Protein AF-A0A7S2PJH0-F1 (afdb_monomer_lite)

Foldseek 3Di:
DFDWDADDPVVVVVCCVVPVPDPGDTDRPVPPPPPPVPPPPDDDPDDAPPVFAFPDKDWAAAPQPDDPPNDRDDDARTWIWTQGQQRFIFIDRPVVGDDTLDPRHHLPPDPPWGFPDKEWDNDNVWTKIWTATFQQKIWIKTKDKDKDKDDPPPDDDDPDDDDDPDDDDDCPPDIDIDIHMDIGTDDMDGDDCVPQDPVNDHDGDPYDYDDDPDPDDDD

Radius of gyration: 26.26 Å; chains: 1; bounding box: 80×51×69 Å

Organism: NCBI:txid1333877

Sequence (219 aa):
SGERVELPSARRTRLEREQPLLGEVTVDARHSPLSSNTTKHFQHVRTLAEELRVRHHALMPLKRASPPSGQRTPGPGALLLCIDDASRLSVFDPEVGGAPLLGDFDLGHGAGRDVARLAVTASQDNHIFATADDQGVIRVHAIRVVMRWENRSSGDGAKNASASPTAKRGAAAARTSKLTVTANFTGAFALPESLAVASGELPRINSVLIVDRGEKTYF

Structure (mmCIF, N/CA/C/O backbone):
data_AF-A0A7S2PJH0-F1
#
_entry.id   AF-A0A7S2PJH0-F1
#
loop_
_atom_site.group_PDB
_atom_site.id
_atom_site.type_symbol
_atom_site.label_atom_id
_atom_site.label_alt_id
_atom_site.label_comp_id
_atom_site.label_asym_id
_atom_site.label_entity_id
_atom_site.label_seq_id
_atom_site.pdbx_PDB_ins_code
_atom_site.Cartn_x
_atom_site.Cartn_y
_atom_site.Cartn_z
_atom_site.occupancy
_atom_site.B_iso_or_equiv
_atom_site.auth_seq_id
_atom_site.auth_comp_id
_atom_site.auth_asym_id
_atom_site.auth_atom_id
_atom_site.pdbx_PDB_model_num
ATOM 1 N N . SER A 1 1 ? -26.642 35.397 -10.955 1.00 50.81 1 SER A N 1
ATOM 2 C CA . SER A 1 1 ? -27.701 34.383 -10.817 1.00 50.81 1 SER A CA 1
ATOM 3 C C . SER A 1 1 ? -27.410 33.254 -11.794 1.00 50.81 1 SER A C 1
ATOM 5 O O . SER A 1 1 ? -27.077 33.534 -12.941 1.00 50.81 1 SER A O 1
ATOM 7 N N . GLY A 1 2 ? -27.399 32.005 -11.325 1.00 59.47 2 GLY A N 1
ATOM 8 C CA . GLY A 1 2 ? -27.303 30.820 -12.183 1.00 59.47 2 GLY A CA 1
ATOM 9 C C . GLY A 1 2 ? -28.698 30.435 -12.671 1.00 59.47 2 GLY A C 1
ATOM 10 O O . GLY A 1 2 ? -29.638 30.434 -11.877 1.00 59.47 2 GLY A O 1
ATOM 11 N N . GLU A 1 3 ? -28.850 30.204 -13.971 1.00 70.81 3 GLU A N 1
ATOM 12 C CA . GLU A 1 3 ? -30.106 29.746 -14.567 1.00 70.81 3 GLU A CA 1
ATOM 13 C C . GLU A 1 3 ? -30.305 28.271 -14.205 1.00 70.81 3 GLU A C 1
ATOM 15 O O . GLU A 1 3 ? -29.379 27.467 -14.328 1.00 70.81 3 GLU A O 1
ATOM 20 N N . ARG A 1 4 ? -31.485 27.913 -13.695 1.00 64.44 4 ARG A N 1
ATOM 21 C CA . ARG A 1 4 ? -31.810 26.520 -13.378 1.00 64.44 4 ARG A CA 1
ATOM 22 C C . ARG A 1 4 ? -32.217 25.824 -14.668 1.00 64.44 4 ARG A C 1
ATOM 24 O O . ARG A 1 4 ? -33.166 26.254 -15.312 1.00 64.44 4 ARG A O 1
ATOM 31 N N . VAL A 1 5 ? -31.503 24.762 -15.030 1.00 74.19 5 VAL A N 1
ATOM 32 C CA . VAL A 1 5 ? -31.800 23.946 -16.211 1.00 74.19 5 VAL A CA 1
ATOM 33 C C . VAL A 1 5 ? -32.250 22.567 -15.747 1.00 74.19 5 VAL A C 1
ATOM 35 O O . VAL A 1 5 ? -31.705 21.997 -14.793 1.00 74.19 5 VAL A O 1
ATOM 38 N N . GLU A 1 6 ? -33.276 22.038 -16.406 1.00 72.75 6 GLU A N 1
ATOM 39 C CA . GLU A 1 6 ? -33.798 20.710 -16.113 1.00 72.75 6 GLU A CA 1
ATOM 40 C C . GLU A 1 6 ? -32.773 19.620 -16.456 1.00 72.75 6 GLU A C 1
ATOM 42 O O . GLU A 1 6 ? -32.064 19.676 -17.464 1.00 72.75 6 GLU A O 1
ATOM 47 N N . LEU A 1 7 ? -32.693 18.596 -15.606 1.00 69.69 7 LEU A N 1
ATOM 48 C CA . LEU A 1 7 ? -31.853 17.432 -15.867 1.00 69.69 7 LEU A CA 1
ATOM 49 C C . LEU A 1 7 ? -32.383 16.609 -17.052 1.00 69.69 7 LEU A C 1
ATOM 51 O O . LEU A 1 7 ? -33.596 16.442 -17.187 1.00 69.69 7 LEU A O 1
ATOM 55 N N . PRO A 1 8 ? -31.495 15.978 -17.848 1.00 76.12 8 PRO A N 1
ATOM 56 C CA . PRO A 1 8 ? -31.903 15.002 -18.852 1.00 76.12 8 PRO A CA 1
ATOM 57 C C . PRO A 1 8 ? -32.782 13.899 -18.244 1.00 76.12 8 PRO A C 1
ATOM 59 O O . PRO A 1 8 ? -32.432 13.321 -17.208 1.00 76.12 8 PRO A O 1
ATOM 62 N N . SER A 1 9 ? -33.889 13.574 -18.917 1.00 72.62 9 SER A N 1
ATOM 63 C CA . SER A 1 9 ? -34.954 12.686 -18.420 1.00 72.62 9 SER A CA 1
ATOM 64 C C . SER A 1 9 ? -34.442 11.351 -17.865 1.00 72.62 9 SER A C 1
ATOM 66 O O . SER A 1 9 ? -34.847 10.943 -16.782 1.00 72.62 9 SER A O 1
ATOM 68 N N . ALA A 1 10 ? -33.463 10.721 -18.521 1.00 72.88 10 ALA A N 1
ATOM 69 C CA . ALA A 1 10 ? -32.881 9.452 -18.073 1.00 72.88 10 ALA A CA 1
ATOM 70 C C . ALA A 1 10 ? -32.194 9.522 -16.691 1.00 72.88 10 ALA A C 1
ATOM 72 O O . ALA A 1 10 ? -32.213 8.549 -15.937 1.00 72.88 10 ALA A O 1
ATOM 73 N N . ARG A 1 11 ? -31.577 10.661 -16.342 1.00 66.88 11 ARG A N 1
ATOM 74 C CA . ARG A 1 11 ? -30.940 10.870 -15.026 1.00 66.88 11 ARG A CA 1
ATOM 75 C C . ARG A 1 11 ? -31.970 11.245 -13.966 1.00 66.88 11 ARG A C 1
ATOM 77 O O . ARG A 1 11 ? -31.868 10.784 -12.832 1.00 66.88 11 ARG A O 1
ATOM 84 N N . ARG A 1 12 ? -32.976 12.028 -14.362 1.00 74.00 12 ARG A N 1
ATOM 85 C CA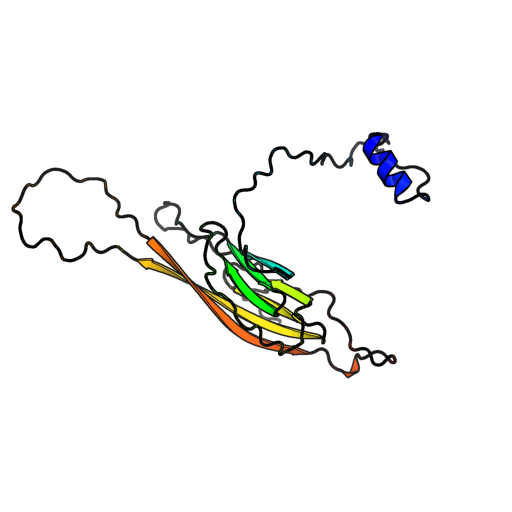 . ARG A 1 12 ? -34.100 12.433 -13.516 1.00 74.00 12 ARG A CA 1
ATOM 86 C C . ARG A 1 12 ? -34.885 11.222 -13.007 1.00 74.00 12 ARG A C 1
ATOM 88 O O . ARG A 1 12 ? -35.005 11.052 -11.800 1.00 74.00 12 ARG A O 1
ATOM 95 N N . THR A 1 13 ? -35.281 10.313 -13.899 1.00 74.62 13 THR A N 1
ATOM 96 C CA . THR A 1 13 ? -36.063 9.118 -13.537 1.00 74.62 13 THR A CA 1
ATOM 97 C C . THR A 1 13 ? -35.340 8.208 -12.539 1.00 74.62 13 THR A C 1
ATOM 99 O O . THR A 1 13 ? -35.978 7.590 -11.691 1.00 74.62 13 THR A O 1
ATOM 102 N N . ARG A 1 14 ? -34.005 8.119 -12.606 1.00 74.62 14 ARG A N 1
ATOM 103 C CA . ARG A 1 14 ? -33.220 7.319 -11.654 1.00 74.62 14 ARG A CA 1
ATOM 104 C C . ARG A 1 14 ? -33.167 7.965 -10.267 1.00 74.62 14 ARG A C 1
ATOM 106 O O . ARG A 1 14 ? -33.356 7.265 -9.279 1.00 74.62 14 ARG A O 1
ATOM 113 N N . LEU A 1 15 ? -32.949 9.279 -10.203 1.00 70.81 15 LEU A N 1
ATOM 114 C CA . LEU A 1 15 ? -32.899 10.025 -8.941 1.00 70.81 15 LEU A CA 1
ATOM 115 C C . LEU A 1 15 ? -34.264 10.068 -8.249 1.00 70.81 15 LEU A C 1
ATOM 117 O O . LEU A 1 15 ? -34.339 9.840 -7.047 1.00 70.81 15 LEU A O 1
ATOM 121 N N . GLU A 1 16 ? -35.341 10.268 -9.008 1.00 75.62 16 GLU A N 1
ATOM 122 C CA . GLU A 1 16 ? -36.714 10.241 -8.484 1.00 75.62 16 GLU A CA 1
ATOM 123 C C . GLU A 1 16 ? -37.107 8.843 -7.976 1.00 75.62 16 GLU A C 1
ATOM 125 O O . GLU A 1 16 ? -37.835 8.721 -6.993 1.00 75.62 16 GLU A O 1
ATOM 130 N N . ARG A 1 17 ? -36.586 7.775 -8.600 1.00 76.56 17 ARG A N 1
ATOM 131 C CA . ARG A 1 17 ? -36.822 6.392 -8.160 1.00 76.56 17 ARG A CA 1
ATOM 132 C C . ARG A 1 17 ? -36.040 6.022 -6.899 1.00 76.56 17 ARG A C 1
ATOM 134 O O . ARG A 1 17 ? -36.553 5.268 -6.078 1.00 76.56 17 ARG A O 1
ATOM 141 N N . GLU A 1 18 ? -34.802 6.493 -6.767 1.00 72.44 18 GLU A N 1
ATOM 142 C CA . GLU A 1 18 ? -33.932 6.172 -5.626 1.00 72.44 18 GLU A CA 1
ATOM 143 C C . GLU A 1 18 ? -34.188 7.092 -4.414 1.00 72.44 18 GLU A C 1
ATOM 145 O O . GLU A 1 18 ? -33.946 6.678 -3.281 1.00 72.44 18 GLU A O 1
ATOM 150 N N . GLN A 1 19 ? -34.706 8.312 -4.619 1.00 67.75 19 GLN A N 1
ATOM 151 C CA . GLN A 1 19 ? -34.975 9.288 -3.555 1.00 67.75 19 GLN A CA 1
ATOM 152 C C . GLN A 1 19 ? -36.315 10.025 -3.759 1.00 67.75 19 GLN A C 1
ATOM 154 O O . GLN A 1 19 ? -36.341 11.169 -4.217 1.00 67.75 19 GLN A O 1
ATOM 159 N N . PRO A 1 20 ? -37.444 9.413 -3.353 1.00 66.75 20 PRO A N 1
ATOM 160 C CA . PRO A 1 20 ? -38.791 9.930 -3.624 1.00 66.75 20 PRO A CA 1
ATOM 161 C C . PRO A 1 20 ? -39.169 11.201 -2.839 1.00 66.75 20 PRO A C 1
ATOM 163 O O . PRO A 1 20 ? -40.254 11.737 -3.038 1.00 66.75 20 PRO A O 1
ATOM 166 N N . LEU A 1 21 ? -38.305 11.688 -1.939 1.00 67.38 21 LEU A N 1
ATOM 167 C CA . LEU A 1 21 ? -38.541 12.894 -1.129 1.00 67.38 21 LEU A CA 1
ATOM 168 C C . LEU A 1 21 ? -37.942 14.176 -1.738 1.00 67.38 21 LEU A C 1
ATOM 170 O O . LEU A 1 21 ? -38.084 15.252 -1.160 1.00 67.38 21 LEU A O 1
ATOM 174 N N . LEU A 1 22 ? -37.263 14.089 -2.885 1.00 62.22 22 LEU A N 1
ATOM 175 C CA . LEU A 1 22 ? -36.716 15.259 -3.573 1.00 62.22 22 LEU A CA 1
ATOM 176 C C . LEU A 1 22 ? -37.811 15.932 -4.415 1.00 62.22 22 LEU A C 1
ATOM 178 O O . LEU A 1 22 ? -38.210 15.410 -5.450 1.00 62.22 22 LEU A O 1
ATOM 182 N N . GLY A 1 23 ? -38.293 17.096 -3.968 1.00 58.47 23 GLY A N 1
ATOM 183 C CA . GLY A 1 23 ? -39.401 17.818 -4.611 1.00 58.47 23 GLY A CA 1
ATOM 184 C C . GLY A 1 23 ? -39.082 18.431 -5.981 1.00 58.47 23 GLY A C 1
ATOM 185 O O . GLY A 1 23 ? -39.989 18.598 -6.789 1.00 58.47 23 GLY A O 1
ATOM 186 N N . GLU A 1 24 ? -37.815 18.745 -6.274 1.00 65.75 24 GLU A N 1
ATOM 187 C CA . GLU A 1 24 ? -37.394 19.250 -7.587 1.00 65.75 24 GLU A CA 1
ATOM 188 C C . GLU A 1 24 ? -35.881 19.044 -7.782 1.00 65.75 24 GLU A C 1
ATOM 190 O O . GLU A 1 24 ? -35.076 19.499 -6.967 1.00 65.75 24 GLU A O 1
ATOM 195 N N . VAL A 1 25 ? -35.473 18.354 -8.854 1.00 60.84 25 VAL A N 1
ATOM 196 C CA . VAL A 1 25 ? -34.053 18.129 -9.171 1.00 60.84 25 VAL A CA 1
ATOM 197 C C . VAL A 1 25 ? -33.629 19.055 -10.312 1.00 60.84 25 VAL A C 1
ATOM 199 O O . VAL A 1 25 ? -33.650 18.683 -11.485 1.00 60.84 25 VAL A O 1
ATOM 202 N N . THR A 1 26 ? -33.242 20.282 -9.969 1.00 64.69 26 THR A N 1
ATOM 203 C CA . THR A 1 26 ? -32.662 21.246 -10.920 1.00 64.69 26 THR A CA 1
ATOM 204 C C . THR A 1 26 ? -31.150 21.315 -10.776 1.00 64.69 26 THR A C 1
ATOM 206 O O . THR A 1 26 ? -30.635 21.233 -9.661 1.00 64.69 26 THR A O 1
ATOM 209 N N . VAL A 1 27 ? -30.438 21.544 -11.879 1.00 64.00 27 VAL A N 1
ATOM 210 C CA . VAL A 1 27 ? -28.996 21.819 -11.858 1.00 64.00 27 VAL A CA 1
ATOM 211 C C . VAL A 1 27 ? -28.757 23.262 -12.288 1.00 64.00 27 VAL A C 1
ATOM 213 O O . VAL A 1 27 ? -29.395 23.764 -13.211 1.00 64.00 27 VAL A O 1
ATOM 216 N N . ASP A 1 28 ? -27.847 23.950 -11.601 1.00 66.44 28 ASP A N 1
ATOM 217 C CA . ASP A 1 28 ? -27.377 25.271 -12.023 1.00 66.44 28 ASP A CA 1
ATOM 218 C C . ASP A 1 28 ? -26.599 25.127 -13.337 1.00 66.44 28 ASP A C 1
ATOM 220 O O . ASP A 1 28 ? -25.598 24.411 -13.388 1.00 66.44 28 ASP A O 1
ATOM 224 N N . ALA A 1 29 ? -27.037 25.812 -14.395 1.00 60.53 29 ALA A N 1
ATOM 225 C CA . ALA A 1 29 ? -26.422 25.771 -15.720 1.00 60.53 29 ALA A CA 1
ATOM 226 C C . ALA A 1 29 ? -24.912 26.059 -15.697 1.00 60.53 29 ALA A C 1
ATOM 228 O O . ALA A 1 29 ? -24.172 25.511 -16.513 1.00 60.53 29 ALA A O 1
ATOM 229 N N . ARG A 1 30 ? -24.434 26.886 -14.754 1.00 62.34 30 ARG A N 1
ATOM 230 C CA . ARG A 1 30 ? -23.003 27.224 -14.623 1.00 62.34 30 ARG A CA 1
ATOM 231 C C . ARG A 1 30 ? -22.188 26.152 -13.904 1.00 62.34 30 ARG A C 1
ATOM 233 O O . ARG A 1 30 ? -20.983 26.068 -14.116 1.00 62.34 30 ARG A O 1
ATOM 240 N N . HIS A 1 31 ? -22.841 25.343 -13.076 1.00 57.16 31 HIS A N 1
ATOM 241 C CA . HIS A 1 31 ? -22.227 24.283 -12.274 1.00 57.16 31 HIS A CA 1
ATOM 242 C C . HIS A 1 31 ? -22.746 22.901 -12.672 1.00 57.16 31 HIS A C 1
ATOM 244 O O . HIS A 1 31 ? -22.687 21.956 -11.883 1.00 57.16 31 HIS A O 1
ATOM 250 N N . SER A 1 32 ? -23.250 22.771 -13.902 1.00 54.00 32 SER A N 1
ATOM 251 C CA . SER A 1 32 ? -23.615 21.473 -14.438 1.00 54.00 32 SER A CA 1
ATOM 252 C C . SER A 1 32 ? -22.360 20.610 -14.477 1.00 54.00 32 SER A C 1
ATOM 254 O O . SER A 1 32 ? -21.363 21.025 -15.079 1.00 54.00 32 SER A O 1
ATOM 256 N N . PRO A 1 33 ? -22.347 19.426 -13.837 1.00 56.31 33 PRO A N 1
ATOM 257 C CA . PRO A 1 33 ? -21.253 18.500 -14.023 1.00 56.31 33 PRO A CA 1
ATOM 258 C C . PRO A 1 33 ? -21.239 18.098 -15.503 1.00 56.31 33 PRO A C 1
ATOM 260 O O . PRO A 1 33 ? -21.959 17.196 -15.927 1.00 56.31 33 PRO A O 1
ATOM 263 N N . LEU A 1 34 ? -20.369 18.752 -16.282 1.00 55.62 34 LEU A N 1
ATOM 264 C CA . LEU A 1 34 ? -20.069 18.463 -17.695 1.00 55.62 34 LEU A CA 1
ATOM 265 C C . LEU A 1 34 ? -19.562 17.028 -17.915 1.00 55.62 34 LEU A C 1
ATOM 267 O O . LEU A 1 34 ? -19.396 16.575 -19.045 1.00 55.62 34 LEU A O 1
ATOM 271 N N . SER A 1 35 ? -19.372 16.281 -16.830 1.00 49.50 35 SER A N 1
ATOM 272 C CA . SER A 1 35 ? -19.175 14.842 -16.802 1.00 49.50 35 SER A CA 1
ATOM 273 C C . SER A 1 35 ? -20.458 14.101 -17.223 1.00 49.50 35 SER A C 1
ATOM 275 O O . SER A 1 35 ? -21.153 13.420 -16.461 1.00 49.50 35 SER A O 1
ATOM 277 N N . SER A 1 36 ? -20.782 14.179 -18.511 1.00 50.75 36 SER A N 1
ATOM 278 C CA . SER A 1 36 ? -21.268 12.985 -19.192 1.00 50.75 36 SER A CA 1
ATOM 279 C C . SER A 1 36 ? -20.055 12.077 -19.378 1.00 50.75 36 SER A C 1
ATOM 281 O O . SER A 1 36 ? -19.359 12.108 -20.384 1.00 50.75 36 SER A O 1
ATOM 283 N N . ASN A 1 37 ? -19.744 11.292 -18.346 1.00 47.34 37 ASN A N 1
ATOM 284 C CA . ASN A 1 37 ? -18.697 10.275 -18.392 1.00 47.34 37 ASN A CA 1
ATOM 285 C C . ASN A 1 37 ? -19.150 9.085 -19.270 1.00 47.34 37 ASN A C 1
ATOM 287 O O . ASN A 1 37 ? -19.108 7.935 -18.855 1.00 47.34 37 ASN A O 1
ATOM 291 N N . THR A 1 38 ? -19.640 9.347 -20.485 1.00 49.44 38 THR A N 1
ATOM 292 C CA . THR A 1 38 ? -19.702 8.362 -21.572 1.00 49.44 38 THR A CA 1
ATOM 293 C C . THR A 1 38 ? -18.332 8.343 -22.235 1.00 49.44 38 THR A C 1
ATOM 295 O O . THR A 1 38 ? -18.158 8.713 -23.396 1.00 49.44 38 THR A O 1
ATOM 298 N N . THR A 1 39 ? -17.309 8.024 -21.454 1.00 51.16 39 THR A N 1
ATOM 299 C CA . THR A 1 39 ? -15.922 8.018 -21.897 1.00 51.16 39 THR A CA 1
ATOM 300 C C . THR A 1 39 ? -15.696 6.791 -22.767 1.00 51.16 39 THR A C 1
ATOM 302 O O . THR A 1 39 ? -15.332 5.720 -22.298 1.00 51.16 39 THR A O 1
ATOM 305 N N . LYS A 1 40 ? -15.813 6.978 -24.085 1.00 55.56 40 LYS A N 1
ATOM 306 C CA . LYS A 1 40 ? -15.269 6.072 -25.117 1.00 55.56 40 LYS A CA 1
ATOM 307 C C . LYS A 1 40 ? -13.723 5.994 -25.095 1.00 55.56 40 LYS A C 1
ATOM 309 O O . LYS A 1 40 ? -13.115 5.600 -26.082 1.00 55.56 40 LYS A O 1
ATOM 314 N N . HIS A 1 41 ? -13.082 6.422 -24.004 1.00 61.78 41 HIS A N 1
ATOM 315 C CA . HIS A 1 41 ? -11.640 6.648 -23.887 1.00 61.78 41 HIS A CA 1
ATOM 316 C C . HIS A 1 41 ? -10.978 5.836 -22.770 1.00 61.78 41 HIS A C 1
ATOM 318 O O . HIS A 1 41 ? -9.759 5.890 -22.633 1.00 61.78 41 HIS A O 1
ATOM 324 N N . PHE A 1 42 ? -11.740 5.074 -21.979 1.00 67.06 42 PHE A N 1
ATOM 325 C CA . PHE A 1 42 ? -11.135 4.085 -21.095 1.00 67.06 42 PHE A CA 1
ATOM 326 C C . PHE A 1 42 ? -10.862 2.820 -21.898 1.00 67.06 42 PHE A C 1
ATOM 328 O O . PHE A 1 42 ? -11.771 2.064 -22.233 1.00 67.06 42 PHE A O 1
ATOM 335 N N . GLN A 1 43 ? -9.593 2.617 -22.230 1.00 78.25 43 GLN A N 1
ATOM 336 C CA . GLN A 1 43 ? -9.114 1.371 -22.798 1.00 78.25 43 GLN A CA 1
ATOM 337 C C . GLN A 1 43 ? -8.560 0.518 -21.663 1.00 78.25 43 GLN A C 1
ATOM 339 O O . GLN A 1 43 ? -7.671 0.950 -20.927 1.00 78.25 43 GLN A O 1
ATOM 344 N N . HIS A 1 44 ? -9.082 -0.699 -21.515 1.00 83.44 44 HIS A N 1
ATOM 345 C CA . HIS A 1 44 ? -8.420 -1.702 -20.690 1.00 83.44 44 HIS A CA 1
ATOM 346 C C . HIS A 1 44 ? -7.054 -1.991 -21.312 1.00 83.44 44 HIS A C 1
ATOM 348 O O . HIS A 1 44 ? -6.965 -2.434 -22.454 1.00 83.44 44 HIS A O 1
ATOM 354 N N . VAL A 1 45 ? -5.991 -1.650 -20.585 1.00 84.50 45 VAL A N 1
ATOM 355 C CA . VAL A 1 45 ? -4.613 -1.867 -21.046 1.00 84.50 45 VAL A CA 1
ATOM 356 C C . VAL A 1 45 ? -4.132 -3.248 -20.622 1.00 84.50 45 VAL A C 1
ATOM 358 O O . VAL A 1 45 ? -3.511 -3.951 -21.412 1.00 84.50 45 VAL A O 1
ATOM 361 N N . ARG A 1 46 ? -4.382 -3.616 -19.361 1.00 85.94 46 ARG A N 1
ATOM 362 C CA . ARG A 1 46 ? -3.948 -4.879 -18.760 1.00 85.94 46 ARG A CA 1
ATOM 363 C C . ARG A 1 46 ? -4.663 -5.130 -17.437 1.00 85.94 46 ARG A C 1
ATOM 365 O O . ARG A 1 46 ? -5.170 -4.191 -16.821 1.00 85.94 46 ARG A O 1
ATOM 372 N N . THR A 1 47 ? -4.614 -6.373 -16.980 1.00 88.38 47 THR A N 1
ATOM 373 C CA . THR A 1 47 ? -4.980 -6.771 -15.617 1.00 88.38 47 THR A CA 1
ATOM 374 C C . THR A 1 47 ? -3.705 -7.079 -14.836 1.00 88.38 47 THR A C 1
ATOM 376 O O . THR A 1 47 ? -2.736 -7.595 -15.389 1.00 88.38 47 THR A O 1
ATOM 379 N N . LEU A 1 48 ? -3.671 -6.697 -13.562 1.00 89.56 48 LEU A N 1
ATOM 380 C CA . LEU A 1 48 ? -2.589 -7.014 -12.632 1.00 89.56 48 LEU A CA 1
ATOM 381 C C . LEU A 1 48 ? -3.185 -7.827 -11.490 1.00 89.56 48 LEU A C 1
ATOM 383 O O . LEU A 1 48 ? -4.347 -7.614 -11.150 1.00 89.56 48 LEU A O 1
ATOM 387 N N . ALA A 1 49 ? -2.377 -8.701 -10.886 1.00 88.19 49 ALA A N 1
ATOM 388 C CA . ALA A 1 49 ? -2.785 -9.482 -9.721 1.00 88.19 49 ALA A CA 1
ATOM 389 C C . ALA A 1 49 ? -4.021 -10.378 -9.989 1.00 88.19 49 ALA A C 1
ATOM 391 O O . ALA A 1 49 ? -4.920 -10.451 -9.161 1.00 88.19 49 ALA A O 1
ATOM 392 N N . GLU A 1 50 ? -4.069 -11.055 -11.147 1.00 89.25 50 GLU A N 1
ATOM 393 C CA . GLU A 1 50 ? -5.227 -11.862 -11.594 1.00 89.25 50 GLU A CA 1
ATOM 394 C C . GLU A 1 50 ? -5.646 -12.954 -10.599 1.00 89.25 50 GLU A C 1
ATOM 396 O O . GLU A 1 50 ? -6.828 -13.270 -10.482 1.00 89.25 50 GLU A O 1
ATOM 401 N N . GLU A 1 51 ? -4.684 -13.499 -9.858 1.00 89.62 51 GLU A N 1
ATOM 402 C CA . GLU A 1 51 ? -4.903 -14.576 -8.889 1.00 89.62 51 GLU A CA 1
ATOM 403 C C . GLU A 1 51 ? -5.181 -14.061 -7.466 1.00 89.62 51 GLU A C 1
ATOM 405 O O . GLU A 1 51 ? -5.500 -14.844 -6.572 1.00 89.62 51 GLU A O 1
ATOM 410 N N . LEU A 1 52 ? -5.084 -12.747 -7.235 1.00 92.38 52 LEU A N 1
ATOM 411 C CA . LEU A 1 52 ? -5.212 -12.140 -5.911 1.00 92.38 52 LEU A CA 1
ATOM 412 C C . LEU A 1 52 ? -6.587 -11.503 -5.726 1.00 92.38 52 LEU A C 1
ATOM 414 O O . LEU A 1 52 ? -7.033 -10.654 -6.500 1.00 92.38 52 LEU A O 1
AT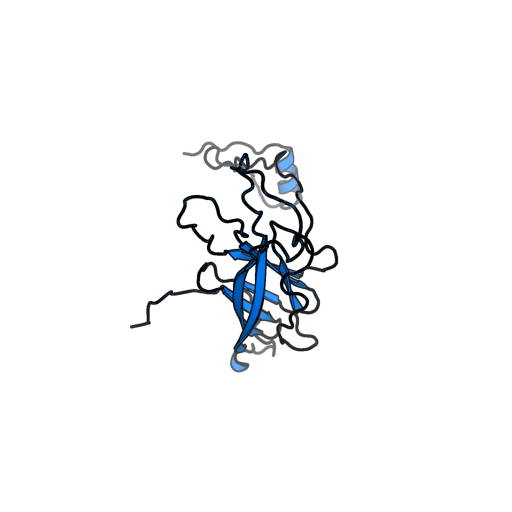OM 418 N N . ARG A 1 53 ? -7.235 -11.837 -4.613 1.00 95.19 53 ARG A N 1
ATOM 419 C CA . ARG A 1 53 ? -8.446 -11.150 -4.157 1.00 95.19 53 ARG A CA 1
ATOM 420 C C . ARG A 1 53 ? -8.065 -9.866 -3.436 1.00 95.19 53 ARG A C 1
ATOM 422 O O . ARG A 1 53 ? -7.943 -9.829 -2.217 1.00 95.19 53 ARG A O 1
ATOM 429 N N . VAL A 1 54 ? -7.848 -8.810 -4.211 1.00 96.12 54 VAL A N 1
ATOM 430 C CA . VAL A 1 54 ? -7.395 -7.519 -3.687 1.00 96.12 54 VAL A CA 1
ATOM 431 C C . VAL A 1 54 ? -8.481 -6.870 -2.823 1.00 96.12 54 VAL A C 1
ATOM 433 O O . VAL A 1 54 ? -9.556 -6.526 -3.313 1.00 96.12 54 VAL A O 1
ATOM 436 N N . ARG A 1 55 ? -8.174 -6.658 -1.540 1.00 96.25 55 ARG A N 1
ATOM 437 C CA . ARG A 1 55 ? -9.013 -5.932 -0.577 1.00 96.25 55 ARG A CA 1
ATOM 438 C C . ARG A 1 55 ? -8.677 -4.445 -0.553 1.00 96.25 55 ARG A C 1
ATOM 440 O O . ARG A 1 55 ? -9.573 -3.609 -0.625 1.00 96.25 55 ARG A O 1
ATOM 447 N N . HIS A 1 56 ? -7.387 -4.120 -0.484 1.00 97.75 56 HIS A N 1
ATOM 448 C CA . HIS A 1 56 ? -6.897 -2.740 -0.534 1.00 97.75 56 HIS A CA 1
ATOM 449 C C . HIS A 1 56 ? -5.861 -2.594 -1.627 1.00 97.75 56 HIS A C 1
ATOM 451 O O . HIS A 1 56 ? -5.062 -3.499 -1.854 1.00 97.75 56 HIS A O 1
ATOM 457 N N . HIS A 1 57 ? -5.833 -1.433 -2.267 1.00 97.44 57 HIS A N 1
ATOM 458 C CA . HIS A 1 57 ? -4.759 -1.084 -3.179 1.00 97.44 57 HIS A CA 1
ATOM 459 C C . HIS A 1 57 ? -4.377 0.383 -3.034 1.00 97.44 57 HIS A C 1
ATOM 461 O O . HIS A 1 57 ? -5.199 1.221 -2.663 1.00 97.44 57 HIS A O 1
ATOM 467 N N . ALA A 1 58 ? -3.120 0.692 -3.328 1.00 97.50 58 ALA A N 1
ATOM 468 C CA . ALA A 1 58 ? -2.616 2.054 -3.327 1.00 97.50 58 ALA A CA 1
ATOM 469 C C . ALA A 1 58 ? -1.473 2.212 -4.330 1.00 97.50 58 ALA A C 1
ATOM 471 O O . ALA A 1 58 ? -0.695 1.285 -4.557 1.00 97.50 58 ALA A O 1
ATOM 472 N N . LEU A 1 59 ? -1.356 3.404 -4.912 1.00 96.88 59 LEU A N 1
ATOM 473 C CA . LEU A 1 59 ? -0.226 3.765 -5.761 1.00 96.88 59 LEU A CA 1
ATOM 474 C C . LEU A 1 59 ? 0.806 4.525 -4.935 1.00 96.88 59 LEU A C 1
ATOM 476 O O . LEU A 1 59 ? 0.500 5.566 -4.357 1.00 96.88 59 LEU A O 1
ATOM 480 N N . MET A 1 60 ? 2.030 4.015 -4.906 1.00 96.56 60 MET A N 1
ATOM 481 C CA . MET A 1 60 ? 3.163 4.655 -4.253 1.00 96.56 60 MET A CA 1
ATOM 482 C C . MET A 1 60 ? 4.033 5.335 -5.312 1.00 96.56 60 MET A C 1
ATOM 484 O O . MET A 1 60 ? 4.620 4.636 -6.141 1.00 96.56 60 MET A O 1
ATOM 488 N N . PRO A 1 61 ? 4.113 6.675 -5.335 1.00 94.94 61 PRO A N 1
ATOM 489 C CA . PRO A 1 61 ? 4.883 7.381 -6.347 1.00 94.94 61 PRO A CA 1
ATOM 490 C C . PRO A 1 61 ? 6.377 7.103 -6.173 1.00 94.94 61 PRO A C 1
ATOM 492 O O . PRO A 1 61 ? 6.897 7.094 -5.059 1.00 94.94 61 PRO A O 1
ATOM 495 N N . LEU A 1 62 ? 7.078 6.921 -7.289 1.00 92.50 62 LEU A N 1
ATOM 496 C CA . LEU A 1 62 ? 8.528 6.782 -7.314 1.00 92.50 62 LEU A CA 1
ATOM 497 C C . LEU A 1 62 ? 9.164 8.022 -7.924 1.00 92.50 62 LEU A C 1
ATOM 499 O O . LEU A 1 62 ? 8.654 8.612 -8.882 1.00 92.50 62 LEU A O 1
ATOM 503 N N . LYS A 1 63 ? 10.335 8.389 -7.405 1.00 88.88 63 LYS A N 1
ATOM 504 C CA . LYS A 1 63 ? 11.169 9.395 -8.051 1.00 88.88 63 LYS A CA 1
ATOM 505 C C . LYS A 1 63 ? 11.637 8.853 -9.393 1.00 88.88 63 LYS A C 1
ATOM 507 O O . LYS A 1 63 ? 12.400 7.889 -9.459 1.00 88.88 63 LYS A O 1
ATOM 512 N N . ARG A 1 64 ? 11.220 9.495 -10.483 1.00 80.25 64 ARG A N 1
ATOM 513 C CA . ARG A 1 64 ? 11.805 9.207 -11.794 1.00 80.25 64 ARG A CA 1
ATOM 514 C C . ARG A 1 64 ? 13.264 9.641 -11.752 1.00 80.25 64 ARG A C 1
ATOM 516 O O . ARG A 1 64 ? 13.554 10.812 -11.523 1.00 80.25 64 ARG A O 1
ATOM 523 N N . ALA A 1 65 ? 14.179 8.700 -11.957 1.00 64.50 65 ALA A N 1
ATOM 524 C CA . ALA A 1 65 ? 15.595 9.013 -12.043 1.00 64.50 65 ALA A CA 1
ATOM 525 C C . ALA A 1 65 ? 15.831 9.929 -13.254 1.00 64.50 65 ALA A C 1
ATOM 527 O O . ALA A 1 65 ? 15.814 9.466 -14.397 1.00 64.50 65 ALA A O 1
ATOM 528 N N . SER A 1 66 ? 16.029 11.228 -13.009 1.00 58.69 66 SER A N 1
ATOM 529 C CA . SER A 1 66 ? 16.462 12.177 -14.035 1.00 58.69 66 SER A CA 1
ATOM 530 C C . SER A 1 66 ? 17.863 11.776 -14.499 1.00 58.69 66 SER A C 1
ATOM 532 O O . SER A 1 66 ? 18.802 11.808 -13.702 1.00 58.69 66 SER A O 1
ATOM 534 N N . PRO A 1 67 ? 18.033 11.363 -15.761 1.00 59.03 67 PRO A N 1
ATOM 535 C CA . PRO A 1 67 ? 19.339 11.008 -16.278 1.00 59.03 67 PRO A CA 1
ATOM 536 C C . PRO A 1 67 ? 20.159 12.284 -16.514 1.00 59.03 67 PRO A C 1
ATOM 538 O O . PRO A 1 67 ? 19.607 13.276 -16.996 1.00 59.03 67 PRO A O 1
ATOM 541 N N . PRO A 1 68 ? 21.481 12.261 -16.272 1.00 56.41 68 PRO A N 1
ATOM 542 C CA . PRO A 1 68 ? 22.356 13.409 -16.522 1.00 56.41 68 PRO A CA 1
ATOM 543 C C . PRO A 1 68 ? 22.460 13.802 -18.010 1.00 56.41 68 PRO A C 1
ATOM 545 O O . PRO A 1 68 ? 22.962 14.876 -18.319 1.00 56.41 68 PRO A O 1
ATOM 548 N N . SER A 1 69 ? 21.982 12.967 -18.941 1.00 61.03 69 SER A N 1
ATOM 549 C CA . SER A 1 69 ? 22.121 13.152 -20.395 1.00 61.03 69 SER A CA 1
ATOM 550 C C . SER A 1 69 ? 20.810 13.441 -21.147 1.00 61.03 69 SER A C 1
ATOM 552 O O . SER A 1 69 ? 20.765 13.302 -22.367 1.00 61.03 69 SER A O 1
ATOM 554 N N . GLY A 1 70 ? 19.717 13.803 -20.460 1.00 60.75 70 GLY A N 1
ATOM 555 C CA . GLY A 1 70 ? 18.424 14.118 -21.105 1.00 60.75 70 GLY A CA 1
ATOM 556 C C . GLY A 1 70 ? 17.705 12.920 -21.750 1.00 60.75 70 GLY A C 1
ATOM 557 O O . GLY A 1 70 ? 16.614 13.060 -22.302 1.00 60.75 70 GLY A O 1
ATOM 558 N N . GLN A 1 71 ? 18.282 11.721 -21.661 1.00 63.16 71 GLN A N 1
ATOM 559 C CA . GLN A 1 71 ? 17.748 10.501 -22.255 1.00 63.16 71 GLN A CA 1
ATOM 560 C C . GLN A 1 71 ? 16.842 9.785 -21.250 1.00 63.16 71 GLN A C 1
ATOM 562 O O . GLN A 1 71 ? 17.359 9.126 -20.361 1.00 63.16 71 GLN A O 1
ATOM 567 N N . ARG A 1 72 ? 15.510 9.936 -21.360 1.00 59.09 72 ARG A N 1
ATOM 568 C CA . ARG A 1 72 ? 14.506 9.388 -20.415 1.00 59.09 72 ARG A CA 1
ATOM 569 C C . ARG A 1 72 ? 14.884 7.996 -19.888 1.00 59.09 72 ARG A C 1
ATOM 571 O O . ARG A 1 72 ? 14.892 7.025 -20.640 1.00 59.09 72 ARG A O 1
ATOM 578 N N . THR A 1 73 ? 15.161 7.916 -18.589 1.00 61.16 73 THR A N 1
ATOM 579 C CA . THR A 1 73 ? 15.463 6.660 -17.907 1.00 61.16 73 THR A CA 1
ATOM 580 C C . THR A 1 73 ? 14.218 5.768 -17.872 1.00 61.16 73 THR A C 1
ATOM 582 O O . THR A 1 73 ? 13.173 6.241 -17.419 1.00 61.16 73 THR A O 1
ATOM 585 N N . PRO A 1 74 ? 14.305 4.496 -18.296 1.00 67.19 74 PRO A N 1
ATOM 586 C CA . PRO A 1 74 ? 13.213 3.540 -18.160 1.00 67.19 74 PRO A CA 1
ATOM 587 C C . PRO A 1 74 ? 13.104 3.067 -16.703 1.00 67.19 74 PRO A C 1
ATOM 589 O O . PRO A 1 74 ? 13.977 2.364 -16.191 1.00 67.19 74 PRO A O 1
ATOM 592 N N . GLY A 1 75 ? 12.035 3.475 -16.027 1.00 78.69 75 GLY A N 1
ATOM 593 C CA . GLY A 1 75 ? 11.690 3.029 -14.684 1.00 78.69 75 GLY A CA 1
ATOM 594 C C . GLY A 1 75 ? 10.264 3.448 -14.325 1.00 78.69 75 GLY A C 1
ATOM 595 O O . GLY A 1 75 ? 9.825 4.499 -14.806 1.00 78.69 75 GLY A O 1
ATOM 596 N N . PRO A 1 76 ? 9.555 2.662 -13.496 1.00 89.00 76 PRO A N 1
ATOM 597 C CA . PRO A 1 76 ? 8.161 2.934 -13.185 1.00 89.00 76 PRO A CA 1
ATOM 598 C C . PRO A 1 76 ? 7.996 4.277 -12.477 1.00 89.00 76 PRO A C 1
ATOM 600 O O . PRO A 1 76 ? 8.772 4.634 -11.589 1.00 89.00 76 PRO A O 1
ATOM 603 N N . GLY A 1 77 ? 6.958 5.026 -12.854 1.00 91.31 77 GLY A N 1
ATOM 604 C CA . GLY A 1 77 ? 6.584 6.254 -12.143 1.00 91.31 77 GLY A CA 1
ATOM 605 C C . GLY A 1 77 ? 5.934 6.009 -10.775 1.00 91.31 77 GLY A C 1
ATOM 606 O O . GLY A 1 77 ? 5.875 6.925 -9.956 1.00 91.31 77 GLY A O 1
ATOM 607 N N . ALA A 1 78 ? 5.434 4.798 -10.532 1.00 94.69 78 ALA A N 1
ATOM 608 C CA . ALA A 1 78 ? 4.791 4.400 -9.288 1.00 94.69 78 ALA A CA 1
ATOM 609 C C . ALA A 1 78 ? 4.818 2.876 -9.117 1.00 94.69 78 ALA A C 1
ATOM 611 O O . ALA A 1 78 ? 4.920 2.142 -10.097 1.00 94.69 78 ALA A O 1
ATOM 612 N N . LEU A 1 79 ? 4.665 2.412 -7.880 1.00 95.81 79 LEU A N 1
ATOM 613 C CA . LEU A 1 79 ? 4.392 1.016 -7.545 1.00 95.81 79 LEU A CA 1
ATOM 614 C C . LEU A 1 79 ? 2.924 0.851 -7.171 1.00 95.81 79 LEU A C 1
ATOM 616 O O . LEU A 1 79 ? 2.346 1.725 -6.527 1.00 95.81 79 LEU A O 1
ATOM 620 N N . LEU A 1 80 ? 2.337 -0.283 -7.537 1.00 96.56 80 LEU A N 1
ATOM 621 C CA . LEU A 1 80 ? 1.014 -0.683 -7.077 1.00 96.56 80 LEU A CA 1
ATOM 622 C C . LEU A 1 80 ? 1.173 -1.616 -5.878 1.00 96.56 80 LEU A C 1
ATOM 624 O O . LEU A 1 80 ? 1.707 -2.714 -6.013 1.00 96.56 80 LEU A O 1
ATOM 628 N N . LEU A 1 81 ? 0.718 -1.177 -4.711 1.00 98.00 81 LEU A N 1
ATOM 629 C CA . LEU A 1 81 ? 0.609 -2.006 -3.517 1.00 98.00 81 LEU A CA 1
ATOM 630 C C . LEU A 1 81 ? -0.791 -2.611 -3.496 1.00 98.00 81 LEU A C 1
ATOM 632 O O . LEU A 1 81 ? -1.765 -1.876 -3.640 1.00 98.00 81 LEU A O 1
ATOM 636 N N . CYS A 1 82 ? -0.884 -3.915 -3.271 1.00 98.06 82 CYS A N 1
ATOM 637 C CA . CYS A 1 82 ? -2.130 -4.653 -3.109 1.00 98.06 82 CYS A CA 1
ATOM 638 C C . CYS A 1 82 ? -2.079 -5.436 -1.798 1.00 98.06 82 CYS A C 1
ATOM 640 O O . CYS A 1 82 ? -1.090 -6.111 -1.531 1.00 98.06 82 CYS A O 1
ATOM 642 N N . ILE A 1 83 ? -3.144 -5.369 -1.006 1.00 98.06 83 ILE A N 1
ATOM 643 C CA . ILE A 1 83 ? -3.346 -6.229 0.162 1.00 98.06 83 ILE A CA 1
ATOM 644 C C . ILE A 1 83 ? -4.492 -7.174 -0.158 1.00 98.06 83 ILE A C 1
ATOM 646 O O . ILE A 1 83 ? -5.562 -6.716 -0.570 1.00 98.06 83 ILE A O 1
ATOM 650 N N . ASP A 1 84 ? -4.252 -8.468 0.001 1.00 97.06 84 ASP A N 1
ATOM 651 C CA . ASP A 1 84 ? -5.241 -9.514 -0.248 1.00 97.06 84 ASP A CA 1
ATOM 652 C C . ASP A 1 84 ? -6.201 -9.727 0.941 1.00 97.06 84 ASP A C 1
ATOM 654 O O . ASP A 1 84 ? -6.219 -8.972 1.919 1.00 97.06 84 ASP A O 1
ATOM 658 N N . ASP A 1 85 ? -7.054 -10.743 0.834 1.00 96.00 85 ASP A N 1
ATOM 659 C CA . ASP A 1 85 ? -7.969 -11.166 1.893 1.00 96.00 85 ASP A CA 1
ATOM 660 C C . ASP A 1 85 ? -7.266 -11.860 3.070 1.00 96.00 85 ASP A C 1
ATOM 662 O O . ASP A 1 85 ? -7.808 -11.863 4.173 1.00 96.00 85 ASP A O 1
ATOM 666 N N . ALA A 1 86 ? -6.050 -12.369 2.867 1.00 95.75 86 ALA A N 1
ATOM 667 C CA . ALA A 1 86 ? -5.189 -12.939 3.897 1.00 95.75 86 ALA A CA 1
ATOM 668 C C . ALA A 1 86 ? -4.318 -11.889 4.617 1.00 95.75 86 ALA A C 1
ATOM 670 O O . ALA A 1 86 ? -3.424 -12.255 5.384 1.00 95.75 86 ALA A O 1
ATOM 671 N N . SER A 1 87 ? -4.564 -10.591 4.397 1.00 97.00 87 SER A N 1
ATOM 672 C CA . SER A 1 87 ? -3.775 -9.491 4.967 1.00 97.00 87 SER A CA 1
ATOM 673 C C . SER A 1 87 ? -2.281 -9.564 4.600 1.00 97.00 87 SER A C 1
ATOM 675 O O . SER A 1 87 ? -1.420 -9.157 5.386 1.00 97.00 87 SER A O 1
ATOM 677 N N . ARG A 1 88 ? -1.955 -10.056 3.400 1.00 97.38 88 ARG A N 1
ATOM 678 C CA . ARG A 1 88 ? -0.594 -10.081 2.849 1.00 97.38 88 ARG A CA 1
ATOM 679 C C . ARG A 1 88 ? -0.429 -9.007 1.787 1.00 97.38 88 ARG A C 1
ATOM 681 O O . ARG A 1 88 ? -1.336 -8.720 1.009 1.00 97.38 88 ARG A O 1
ATOM 688 N N . LEU A 1 89 ? 0.748 -8.393 1.764 1.00 98.06 89 LEU A N 1
ATOM 689 C CA . LEU A 1 89 ? 1.109 -7.356 0.809 1.00 98.06 89 LEU A CA 1
ATOM 690 C C . LEU A 1 89 ? 1.798 -7.963 -0.412 1.00 98.06 89 LEU A C 1
ATOM 692 O O . LEU A 1 89 ? 2.806 -8.656 -0.292 1.00 98.06 89 LEU A O 1
ATOM 696 N N . SER A 1 90 ? 1.324 -7.574 -1.589 1.00 98.06 90 SER A N 1
ATOM 697 C CA . SER A 1 90 ? 2.028 -7.745 -2.853 1.00 98.06 90 SER A CA 1
ATOM 698 C C . SER A 1 90 ? 2.289 -6.389 -3.515 1.00 98.06 90 SER A C 1
ATOM 700 O O . SER A 1 90 ? 1.454 -5.487 -3.460 1.00 98.06 90 SER A O 1
ATOM 702 N N . VAL A 1 91 ? 3.454 -6.225 -4.139 1.00 97.50 91 VAL A N 1
ATOM 703 C CA . VAL A 1 91 ? 3.884 -4.990 -4.808 1.00 97.50 91 VAL A CA 1
ATOM 704 C C . VAL A 1 91 ? 4.167 -5.271 -6.275 1.00 97.50 91 VAL A C 1
ATOM 706 O O . VAL A 1 91 ? 4.956 -6.156 -6.597 1.00 97.50 91 VAL A O 1
ATOM 709 N N . PHE A 1 92 ? 3.568 -4.484 -7.163 1.00 96.38 92 PHE A N 1
ATOM 710 C CA . PHE A 1 92 ? 3.649 -4.647 -8.611 1.00 96.38 92 PHE A CA 1
ATOM 711 C C . PHE A 1 92 ? 4.223 -3.405 -9.293 1.00 96.38 92 PHE A C 1
ATOM 713 O O . PHE A 1 92 ? 4.014 -2.273 -8.849 1.00 96.38 92 PHE A O 1
ATOM 720 N N . ASP A 1 93 ? 4.895 -3.631 -10.421 1.00 94.25 93 ASP A N 1
ATOM 721 C CA . ASP A 1 93 ? 5.178 -2.596 -11.411 1.00 94.25 93 ASP A CA 1
ATOM 722 C C . ASP A 1 93 ? 3.987 -2.498 -12.388 1.00 94.25 93 ASP A C 1
ATOM 724 O O . ASP A 1 93 ? 3.740 -3.447 -13.146 1.00 94.25 93 ASP A O 1
ATOM 728 N N . PRO A 1 94 ? 3.239 -1.381 -12.405 1.00 91.81 94 PRO A N 1
ATOM 729 C CA . PRO A 1 94 ? 2.087 -1.237 -13.287 1.00 91.81 94 PRO A CA 1
ATOM 730 C C . PRO A 1 94 ? 2.460 -1.111 -14.774 1.00 91.81 94 PRO A C 1
ATOM 732 O O . PRO A 1 94 ? 1.616 -1.356 -15.638 1.00 91.81 94 PRO A O 1
ATOM 735 N N . GLU A 1 95 ? 3.701 -0.732 -15.096 1.00 88.44 95 GLU A N 1
ATOM 736 C CA . GLU A 1 95 ? 4.180 -0.504 -16.461 1.00 88.44 95 GLU A CA 1
ATOM 737 C C . GLU A 1 95 ? 4.739 -1.777 -17.103 1.00 88.44 95 GLU A C 1
ATOM 739 O O . GLU A 1 95 ? 4.501 -2.014 -18.292 1.00 88.44 95 GLU A O 1
ATOM 744 N N . VAL A 1 96 ? 5.431 -2.624 -16.339 1.00 84.06 96 VAL A N 1
ATOM 745 C CA . VAL A 1 96 ? 5.986 -3.894 -16.845 1.00 84.06 96 VAL A CA 1
ATOM 746 C C . VAL A 1 96 ? 4.941 -5.010 -16.798 1.00 84.06 96 VAL A C 1
ATOM 748 O O . VAL A 1 96 ? 4.854 -5.806 -17.730 1.00 84.06 96 VAL A O 1
ATOM 751 N N . GLY A 1 97 ? 4.059 -5.000 -15.793 1.00 77.56 97 GLY A N 1
ATOM 752 C CA . GLY A 1 97 ? 3.118 -6.093 -15.552 1.00 77.56 97 GLY A CA 1
ATOM 753 C C . GLY A 1 97 ? 3.812 -7.410 -15.184 1.00 77.56 97 GLY A C 1
ATOM 754 O O . GLY A 1 97 ? 5.036 -7.493 -15.112 1.00 77.56 97 GLY A O 1
ATOM 755 N N . GLY A 1 98 ? 3.014 -8.450 -14.941 1.00 83.94 98 GLY A N 1
ATOM 756 C CA . GLY A 1 98 ? 3.516 -9.780 -14.596 1.00 83.94 98 GLY A CA 1
ATOM 757 C C . GLY A 1 98 ? 3.655 -10.018 -13.091 1.00 83.94 98 GLY A C 1
ATOM 758 O O . GLY A 1 98 ? 2.793 -9.612 -12.310 1.00 83.94 98 GLY A O 1
ATOM 759 N N . ALA A 1 99 ? 4.712 -10.740 -12.710 1.00 90.69 99 ALA A N 1
ATOM 760 C CA . ALA A 1 99 ? 4.928 -11.218 -11.347 1.00 90.69 99 ALA A CA 1
ATOM 761 C C . ALA A 1 99 ? 5.143 -10.067 -10.342 1.00 90.69 99 ALA A C 1
ATOM 763 O O . ALA A 1 99 ? 5.707 -9.028 -10.703 1.00 90.69 99 ALA A O 1
ATOM 764 N N . PRO A 1 100 ? 4.736 -10.247 -9.073 1.00 95.19 100 PRO A N 1
ATOM 765 C CA . PRO A 1 100 ? 4.984 -9.253 -8.039 1.00 95.19 100 PRO A CA 1
ATOM 766 C C . PRO A 1 100 ? 6.492 -9.054 -7.814 1.00 95.19 100 PRO A C 1
ATOM 768 O O . PRO A 1 100 ? 7.265 -10.009 -7.754 1.00 95.19 100 PRO A O 1
ATOM 771 N N . LEU A 1 101 ? 6.908 -7.796 -7.643 1.00 95.19 101 LEU A N 1
ATOM 772 C CA . LEU A 1 101 ? 8.265 -7.420 -7.221 1.00 95.19 101 LEU A CA 1
ATOM 773 C C . LEU A 1 101 ? 8.540 -7.836 -5.772 1.00 95.19 101 LEU A C 1
ATOM 775 O O . LEU A 1 101 ? 9.679 -8.116 -5.402 1.00 95.19 101 LEU A O 1
ATOM 779 N N . LEU A 1 102 ? 7.484 -7.837 -4.963 1.00 97.06 102 LEU A N 1
ATOM 780 C CA . LEU A 1 102 ? 7.431 -8.368 -3.610 1.00 97.06 102 LEU A CA 1
ATOM 781 C C . LEU A 1 102 ? 6.086 -9.079 -3.493 1.00 97.06 102 LEU A C 1
ATOM 783 O O . LEU A 1 102 ? 5.065 -8.418 -3.634 1.00 97.06 102 LEU A O 1
ATOM 787 N N . GLY A 1 103 ? 6.081 -10.395 -3.310 1.00 96.38 103 GLY A N 1
ATOM 788 C CA . GLY A 1 103 ? 4.855 -11.186 -3.183 1.00 96.38 103 GLY A CA 1
ATOM 789 C C . GLY A 1 103 ? 4.648 -11.666 -1.754 1.00 96.38 103 GLY A C 1
ATOM 790 O O . GLY A 1 103 ? 5.626 -11.918 -1.048 1.00 96.38 103 GLY A O 1
ATOM 791 N N . ASP A 1 104 ? 3.384 -11.803 -1.358 1.00 95.69 104 ASP A N 1
ATOM 792 C CA . ASP A 1 104 ? 2.955 -12.480 -0.132 1.00 95.69 104 ASP A CA 1
ATOM 793 C C . ASP A 1 104 ? 3.667 -12.003 1.149 1.00 95.69 104 ASP A C 1
ATOM 795 O O . ASP A 1 104 ? 3.918 -12.775 2.078 1.00 95.69 104 ASP A O 1
ATOM 799 N N . PHE A 1 105 ? 4.012 -10.722 1.238 1.00 97.81 105 PHE A N 1
ATOM 800 C CA . PHE A 1 105 ? 4.685 -10.177 2.411 1.00 97.81 105 PHE A CA 1
ATOM 801 C C . PHE A 1 105 ? 3.721 -10.118 3.601 1.00 97.81 105 PHE A C 1
ATOM 803 O O . PHE A 1 105 ? 2.662 -9.494 3.522 1.00 97.81 105 PHE A O 1
ATOM 810 N N . ASP A 1 106 ? 4.083 -10.758 4.713 1.00 97.62 106 ASP A N 1
ATOM 811 C CA . ASP A 1 106 ? 3.273 -10.742 5.930 1.00 97.62 106 ASP A CA 1
ATOM 812 C C . ASP A 1 106 ? 3.347 -9.369 6.618 1.00 97.62 106 ASP A C 1
ATOM 814 O O . ASP A 1 106 ? 4.408 -8.913 7.049 1.00 97.62 106 ASP A O 1
ATOM 818 N N . LEU A 1 107 ? 2.195 -8.710 6.748 1.00 98.00 107 LEU A N 1
ATOM 819 C CA . LEU A 1 107 ? 2.059 -7.438 7.460 1.00 98.00 107 LEU A CA 1
ATOM 820 C C . LEU A 1 107 ? 2.155 -7.614 8.986 1.00 98.00 107 LEU A C 1
ATOM 822 O O . LEU A 1 107 ? 2.396 -6.650 9.723 1.00 98.00 107 LEU A O 1
ATOM 826 N N . GLY A 1 108 ? 1.980 -8.851 9.453 1.00 97.50 108 GLY A N 1
ATOM 827 C CA . GLY A 1 108 ? 2.153 -9.331 10.814 1.00 97.50 108 GLY A CA 1
ATOM 828 C C . GLY A 1 108 ? 1.028 -8.950 11.774 1.00 97.50 108 GLY A C 1
ATOM 829 O O . GLY A 1 108 ? 1.213 -9.051 12.984 1.00 97.50 108 GLY A O 1
ATOM 830 N N . HIS A 1 109 ? -0.139 -8.528 11.279 1.00 95.94 109 HIS A N 1
ATOM 831 C CA . HIS A 1 109 ? -1.318 -8.280 12.125 1.00 95.94 109 HIS A CA 1
ATOM 832 C C . HIS A 1 109 ? -1.750 -9.524 12.928 1.00 95.94 109 HIS A C 1
ATOM 834 O O . HIS A 1 109 ? -2.402 -9.390 13.959 1.00 95.94 109 HIS A O 1
ATOM 840 N N . GLY A 1 110 ? -1.290 -10.714 12.536 1.00 94.19 110 GLY A N 1
ATOM 841 C CA . GLY A 1 110 ? -1.592 -11.978 13.195 1.00 94.19 110 GLY A CA 1
ATOM 842 C C . GLY A 1 110 ? -2.770 -12.683 12.531 1.00 94.19 110 GLY A C 1
ATOM 843 O O . GLY A 1 110 ? -3.488 -12.107 11.717 1.00 94.19 110 GLY A O 1
ATOM 844 N N . ALA A 1 111 ? -2.955 -13.959 12.862 1.00 93.94 111 ALA A N 1
ATOM 845 C CA . ALA A 1 111 ? -4.034 -14.753 12.289 1.00 93.94 111 ALA A CA 1
ATOM 846 C C . ALA A 1 111 ? -5.409 -14.210 12.714 1.00 93.94 111 ALA A C 1
ATOM 848 O O . ALA A 1 111 ? -5.616 -13.867 13.879 1.00 93.94 111 ALA A O 1
ATOM 849 N N . GLY A 1 112 ? -6.346 -14.156 11.764 1.00 92.94 112 GLY A N 1
ATOM 850 C CA . GLY A 1 112 ? -7.724 -13.723 12.007 1.00 92.94 112 GLY A CA 1
ATOM 851 C C . GLY A 1 112 ? -7.907 -12.216 12.195 1.00 92.94 112 GLY A C 1
ATOM 852 O O . GLY A 1 112 ? -9.003 -11.802 12.557 1.00 92.94 112 GLY A O 1
ATOM 853 N N . ARG A 1 113 ? -6.864 -11.405 11.964 1.00 94.81 113 ARG A N 1
ATOM 854 C CA . ARG A 1 113 ? -6.972 -9.942 11.961 1.00 94.81 113 ARG A CA 1
ATOM 855 C C . ARG A 1 113 ? -6.948 -9.414 10.543 1.00 94.81 113 ARG A C 1
ATOM 857 O O . ARG A 1 113 ? -5.989 -9.613 9.791 1.00 94.81 113 ARG A O 1
ATOM 864 N N . ASP A 1 114 ? -8.020 -8.727 10.194 1.00 96.25 114 ASP A N 1
ATOM 865 C CA . ASP A 1 114 ? -8.227 -8.223 8.852 1.00 96.25 114 ASP A CA 1
ATOM 866 C C . ASP A 1 114 ? -7.714 -6.795 8.749 1.00 96.25 114 ASP A C 1
ATOM 868 O O . ASP A 1 114 ? -8.144 -5.904 9.482 1.00 96.25 114 ASP A O 1
ATOM 872 N N . VAL A 1 115 ? -6.826 -6.542 7.784 1.00 97.56 115 VAL A N 1
ATOM 873 C CA . VAL A 1 115 ? -6.440 -5.168 7.461 1.00 97.56 115 VAL A CA 1
ATOM 874 C C . VAL A 1 115 ? -7.668 -4.434 6.936 1.00 97.56 115 VAL A C 1
ATOM 876 O O . VAL A 1 115 ? -8.210 -4.750 5.874 1.00 97.56 115 VAL A O 1
ATOM 879 N N . ALA A 1 116 ? -8.101 -3.430 7.690 1.00 97.12 116 ALA A N 1
ATOM 880 C CA . ALA A 1 116 ? -9.264 -2.610 7.405 1.00 97.12 116 ALA A CA 1
ATOM 881 C C . ALA A 1 116 ? -8.892 -1.331 6.652 1.00 97.12 116 ALA A C 1
ATOM 883 O O . ALA A 1 116 ? -9.731 -0.796 5.924 1.00 97.12 116 ALA A O 1
ATOM 884 N N . ARG A 1 117 ? -7.668 -0.814 6.823 1.00 97.81 117 ARG A N 1
ATOM 885 C CA . ARG A 1 117 ? -7.200 0.423 6.181 1.00 97.81 117 ARG A CA 1
ATOM 886 C C . ARG A 1 117 ? -5.763 0.299 5.692 1.00 97.81 117 ARG A C 1
ATOM 888 O O . ARG A 1 117 ? -4.927 -0.307 6.356 1.00 97.81 117 ARG A O 1
ATOM 895 N N . LEU A 1 118 ? -5.489 0.962 4.573 1.00 98.19 118 LEU A N 1
ATOM 896 C CA . LEU A 1 118 ? -4.165 1.154 3.992 1.00 98.19 118 LEU A CA 1
ATOM 897 C C . LEU A 1 118 ? -3.955 2.646 3.718 1.00 98.19 118 LEU A C 1
ATOM 899 O O . LEU A 1 118 ? -4.812 3.296 3.123 1.00 98.19 118 LEU A O 1
ATOM 903 N N . ALA A 1 119 ? -2.803 3.167 4.120 1.00 97.94 119 ALA A N 1
ATOM 904 C CA . ALA A 1 119 ? -2.324 4.491 3.755 1.00 97.94 119 ALA A CA 1
ATOM 905 C C . ALA A 1 119 ? -0.887 4.389 3.241 1.00 97.94 119 ALA A C 1
ATOM 907 O O . ALA A 1 119 ? -0.090 3.615 3.766 1.00 97.94 119 ALA A O 1
ATOM 908 N N . VAL A 1 120 ? -0.544 5.180 2.229 1.00 97.12 120 VAL A N 1
ATOM 909 C CA . VAL A 1 120 ? 0.804 5.242 1.647 1.00 97.12 120 VAL A CA 1
ATOM 910 C C . VAL A 1 120 ? 1.304 6.677 1.665 1.00 97.12 120 VAL A C 1
ATOM 912 O O . VAL A 1 120 ? 0.509 7.615 1.581 1.00 97.12 120 VAL A O 1
ATOM 915 N N . THR A 1 121 ? 2.615 6.869 1.780 1.00 95.19 121 THR A N 1
ATOM 916 C CA . THR A 1 121 ? 3.206 8.197 1.623 1.00 95.19 121 THR A CA 1
ATOM 917 C C . THR A 1 121 ? 3.071 8.676 0.183 1.00 95.19 121 THR A C 1
ATOM 919 O O . THR A 1 121 ? 3.231 7.916 -0.770 1.00 95.19 121 THR A O 1
ATOM 922 N N . ALA A 1 122 ? 2.837 9.978 0.020 1.00 91.56 122 ALA A N 1
ATOM 923 C CA . ALA A 1 122 ? 2.958 10.651 -1.274 1.00 91.56 122 ALA A CA 1
ATOM 924 C C . ALA A 1 122 ? 4.415 11.044 -1.605 1.00 91.56 122 ALA A C 1
ATOM 926 O O . ALA A 1 122 ? 4.686 11.601 -2.668 1.00 91.56 122 ALA A O 1
ATOM 927 N N . SER A 1 123 ? 5.347 10.788 -0.682 1.00 90.44 123 SER A N 1
ATOM 928 C CA . SER A 1 123 ? 6.757 11.143 -0.807 1.00 90.44 123 SER A CA 1
ATOM 929 C C . SER A 1 123 ? 7.473 10.214 -1.785 1.00 90.44 123 SER A C 1
ATOM 931 O O . SER A 1 123 ? 7.342 8.992 -1.720 1.00 90.44 123 SER A O 1
ATOM 933 N N . GLN A 1 124 ? 8.245 10.814 -2.691 1.00 90.38 124 GLN A N 1
ATOM 934 C CA . GLN A 1 124 ? 9.072 10.092 -3.660 1.00 90.38 124 GLN A CA 1
ATOM 935 C C . GLN A 1 124 ? 10.438 9.689 -3.094 1.00 90.38 124 GLN A C 1
ATOM 937 O O . GLN A 1 124 ? 11.126 8.882 -3.713 1.00 90.38 124 GLN A O 1
ATOM 942 N N . ASP A 1 125 ? 10.832 10.269 -1.958 1.00 87.62 125 ASP A N 1
ATOM 943 C CA . ASP A 1 125 ? 12.113 10.000 -1.304 1.00 87.62 125 ASP A CA 1
ATOM 944 C C . ASP A 1 125 ? 11.936 9.046 -0.104 1.00 87.62 125 ASP A C 1
ATOM 946 O O . ASP A 1 125 ? 12.792 8.197 0.138 1.00 87.62 125 ASP A O 1
ATOM 950 N N . ASN A 1 126 ? 10.794 9.126 0.597 1.00 90.88 126 ASN A N 1
ATOM 951 C CA . ASN A 1 126 ? 10.463 8.285 1.750 1.00 90.88 126 ASN A CA 1
ATOM 952 C C . ASN A 1 126 ? 9.240 7.408 1.466 1.00 90.88 126 ASN A C 1
ATOM 954 O O . ASN A 1 126 ? 8.090 7.838 1.588 1.00 90.88 126 ASN A O 1
ATOM 958 N N . HIS A 1 127 ? 9.480 6.150 1.119 1.00 95.06 127 HIS A N 1
ATOM 959 C CA . HIS A 1 127 ? 8.427 5.186 0.820 1.00 95.06 127 HIS A CA 1
ATOM 960 C C . HIS A 1 127 ? 7.991 4.463 2.095 1.00 95.06 127 HIS A C 1
ATOM 962 O O . HIS A 1 127 ? 8.652 3.537 2.563 1.00 95.06 127 HIS A O 1
ATOM 968 N N . ILE A 1 128 ? 6.878 4.896 2.679 1.00 96.62 128 ILE A N 1
ATOM 969 C CA . ILE A 1 128 ? 6.310 4.304 3.891 1.00 96.62 128 ILE A CA 1
ATOM 970 C C . ILE A 1 128 ? 4.847 3.992 3.609 1.00 96.62 128 ILE A C 1
ATOM 972 O O . ILE A 1 128 ? 4.158 4.729 2.902 1.00 96.62 128 ILE A O 1
ATOM 976 N N . PHE A 1 129 ? 4.358 2.899 4.170 1.00 97.69 129 PHE A N 1
ATOM 977 C CA . PHE A 1 129 ? 2.935 2.623 4.221 1.00 97.69 129 PHE A CA 1
ATOM 978 C C . PHE A 1 129 ? 2.534 2.220 5.635 1.00 97.69 129 PHE A C 1
ATOM 980 O O . PHE A 1 129 ? 3.347 1.748 6.432 1.00 97.69 129 PHE A O 1
ATOM 987 N N . ALA A 1 130 ? 1.269 2.454 5.950 1.00 98.31 130 ALA A N 1
ATOM 988 C CA . ALA A 1 130 ? 0.673 2.136 7.225 1.00 98.31 130 ALA A CA 1
ATOM 989 C C . ALA A 1 130 ? -0.598 1.329 6.991 1.00 98.31 130 ALA A C 1
ATOM 991 O O . ALA A 1 130 ? -1.405 1.655 6.116 1.00 98.31 130 ALA A O 1
ATOM 992 N N . THR A 1 131 ? -0.770 0.284 7.784 1.00 98.38 131 THR A N 1
ATOM 993 C CA . THR A 1 131 ? -1.952 -0.572 7.774 1.00 98.38 131 THR A CA 1
ATOM 994 C C . THR A 1 131 ? -2.609 -0.522 9.136 1.00 98.38 131 THR A C 1
ATOM 996 O O . THR A 1 131 ? -1.921 -0.468 10.151 1.00 98.38 131 THR A O 1
ATOM 999 N N . ALA A 1 132 ? -3.936 -0.509 9.168 1.00 98.00 132 ALA A N 1
ATOM 1000 C CA . ALA A 1 132 ? -4.693 -0.652 10.404 1.00 98.00 132 ALA A CA 1
ATOM 1001 C C . ALA A 1 132 ? -5.645 -1.833 10.287 1.00 98.00 132 ALA A C 1
ATOM 1003 O O . ALA A 1 132 ? -6.327 -1.962 9.266 1.00 98.00 132 ALA A O 1
ATOM 1004 N N . ASP A 1 133 ? -5.679 -2.675 11.315 1.00 96.75 133 ASP A N 1
ATOM 1005 C CA . ASP A 1 133 ? -6.626 -3.782 11.402 1.00 96.75 133 ASP A CA 1
ATOM 1006 C C . ASP A 1 133 ? -7.951 -3.379 12.064 1.00 96.75 133 ASP A C 1
ATOM 1008 O O . ASP A 1 133 ? -8.162 -2.241 12.499 1.00 96.75 133 ASP A O 1
ATOM 1012 N N . ASP A 1 134 ? -8.873 -4.332 12.085 1.00 93.75 134 ASP A N 1
ATOM 1013 C CA . ASP A 1 134 ? -10.188 -4.249 12.709 1.00 93.75 134 ASP A CA 1
ATOM 1014 C C . ASP A 1 134 ? -10.146 -4.160 14.247 1.00 93.75 134 ASP A C 1
ATOM 1016 O O . ASP A 1 134 ? -11.144 -3.778 14.858 1.00 93.75 134 ASP A O 1
ATOM 1020 N N . GLN A 1 135 ? -8.992 -4.441 14.862 1.00 92.44 135 GLN A N 1
ATOM 1021 C CA . GLN A 1 135 ? -8.755 -4.383 16.309 1.00 92.44 135 GLN A CA 1
ATOM 1022 C C . GLN A 1 135 ? -8.073 -3.081 16.754 1.00 92.44 135 GLN A C 1
ATOM 1024 O O . GLN A 1 135 ? -7.715 -2.923 17.921 1.00 92.44 135 GLN A O 1
ATOM 1029 N N . GLY A 1 136 ? -7.875 -2.132 15.837 1.00 93.25 136 GLY A N 1
ATOM 1030 C CA . GLY A 1 136 ? -7.280 -0.840 16.160 1.00 93.25 136 GLY A CA 1
ATOM 1031 C C . GLY A 1 136 ? -5.755 -0.866 16.289 1.00 93.25 136 GLY A C 1
ATOM 1032 O O . GLY A 1 136 ? -5.180 0.077 16.840 1.00 93.25 136 GLY A O 1
ATOM 1033 N N . VAL A 1 137 ? -5.083 -1.907 15.783 1.00 95.81 137 VAL A N 1
ATOM 1034 C CA . VAL A 1 137 ? -3.620 -1.956 15.696 1.00 95.81 137 VAL A CA 1
ATOM 1035 C C . VAL A 1 137 ? -3.176 -1.370 14.365 1.00 95.81 137 VAL A C 1
ATOM 1037 O O . VAL A 1 137 ? -3.556 -1.832 13.290 1.00 95.81 137 VAL A O 1
ATOM 1040 N N . ILE A 1 138 ? -2.317 -0.362 14.445 1.00 97.69 138 ILE A N 1
ATOM 1041 C CA . ILE A 1 138 ? -1.662 0.288 13.318 1.00 97.69 138 ILE A CA 1
ATOM 1042 C C . ILE A 1 138 ? -0.247 -0.262 13.205 1.00 97.69 138 ILE A C 1
ATOM 1044 O O . ILE A 1 138 ? 0.488 -0.310 14.190 1.00 97.69 138 ILE A O 1
ATOM 1048 N N . ARG A 1 139 ? 0.172 -0.628 11.999 1.00 98.06 139 ARG A N 1
ATOM 1049 C CA . ARG A 1 139 ? 1.541 -1.033 11.686 1.00 98.06 139 ARG A CA 1
ATOM 1050 C C . ARG A 1 139 ? 2.101 -0.150 10.595 1.00 98.06 139 ARG A C 1
ATOM 1052 O O . ARG A 1 139 ? 1.401 0.182 9.646 1.00 98.06 139 ARG A O 1
ATOM 1059 N N . VAL A 1 140 ? 3.361 0.226 10.743 1.00 98.12 140 VAL A N 1
ATOM 1060 C CA . VAL A 1 140 ? 4.080 1.089 9.811 1.00 98.12 140 VAL A CA 1
ATOM 1061 C C . VAL A 1 140 ? 5.251 0.310 9.246 1.00 98.12 140 VAL A C 1
ATOM 1063 O O . VAL A 1 140 ? 6.033 -0.286 9.989 1.00 98.12 140 VAL A O 1
ATOM 1066 N N . HIS A 1 141 ? 5.377 0.348 7.928 1.00 98.38 141 HIS A N 1
ATOM 1067 C CA . HIS A 1 141 ? 6.403 -0.358 7.181 1.00 98.38 141 HIS A CA 1
ATOM 1068 C C . HIS A 1 141 ? 7.099 0.601 6.218 1.00 98.38 141 HIS A C 1
ATOM 1070 O O . HIS A 1 141 ? 6.452 1.405 5.546 1.00 98.38 141 HIS A O 1
ATOM 1076 N N . ALA A 1 142 ? 8.420 0.505 6.130 1.00 97.62 142 ALA A N 1
ATOM 1077 C CA . ALA A 1 142 ? 9.230 1.216 5.154 1.00 97.62 142 ALA A CA 1
ATOM 1078 C C . ALA A 1 142 ? 9.514 0.315 3.946 1.00 97.62 142 ALA A C 1
ATOM 1080 O O . ALA A 1 142 ? 10.021 -0.799 4.090 1.00 97.62 142 ALA A O 1
ATOM 1081 N N . ILE A 1 143 ? 9.234 0.812 2.745 1.00 96.94 143 ILE A N 1
ATOM 1082 C CA . ILE A 1 143 ? 9.604 0.164 1.491 1.00 96.94 143 ILE A CA 1
ATOM 1083 C C . ILE A 1 143 ? 10.930 0.746 1.017 1.00 96.94 143 ILE A C 1
ATOM 1085 O O . ILE A 1 143 ? 11.110 1.952 0.901 1.00 96.94 143 ILE A O 1
ATOM 1089 N N . ARG A 1 144 ? 11.878 -0.123 0.691 1.00 96.25 144 ARG A N 1
ATOM 1090 C CA . ARG A 1 144 ? 13.121 0.256 0.030 1.00 96.25 144 ARG A CA 1
ATOM 1091 C C . ARG A 1 144 ? 13.073 -0.225 -1.409 1.00 96.25 144 ARG A C 1
ATOM 1093 O O . ARG A 1 144 ? 12.899 -1.414 -1.668 1.00 96.25 144 ARG A O 1
ATOM 1100 N N . VAL A 1 145 ? 13.267 0.712 -2.328 1.00 93.50 145 VAL A N 1
ATOM 1101 C CA . VAL A 1 145 ? 13.282 0.464 -3.769 1.00 93.50 145 VAL A CA 1
ATOM 1102 C C . VAL A 1 145 ? 14.707 0.659 -4.270 1.00 93.50 145 VAL A C 1
ATOM 1104 O O . VAL A 1 145 ? 15.301 1.721 -4.096 1.00 93.50 145 VAL A O 1
ATOM 1107 N N . VAL A 1 146 ? 15.287 -0.382 -4.862 1.00 91.75 146 VAL A N 1
ATOM 1108 C CA . VAL A 1 146 ? 16.650 -0.361 -5.398 1.00 91.75 146 VAL A CA 1
ATOM 1109 C C . VAL A 1 146 ? 16.594 -0.700 -6.878 1.00 91.75 146 VAL A C 1
ATOM 1111 O O . VAL A 1 146 ? 16.273 -1.823 -7.257 1.00 91.75 146 VAL A O 1
ATOM 1114 N N . MET A 1 147 ? 16.942 0.268 -7.723 1.00 88.06 147 MET A N 1
ATOM 1115 C CA . MET A 1 147 ? 17.095 0.052 -9.159 1.00 88.06 147 MET A CA 1
ATOM 1116 C C . MET A 1 147 ? 18.565 -0.222 -9.477 1.00 88.06 147 MET A C 1
ATOM 1118 O O . MET A 1 147 ? 19.429 0.617 -9.223 1.00 88.06 147 MET A O 1
ATOM 1122 N N . ARG A 1 148 ? 18.860 -1.395 -10.038 1.00 86.38 148 ARG A N 1
ATOM 1123 C CA . ARG A 1 148 ? 20.198 -1.757 -10.523 1.00 86.38 148 ARG A CA 1
ATOM 1124 C C . ARG A 1 148 ? 20.190 -1.866 -12.036 1.00 86.38 148 ARG A C 1
ATOM 1126 O O . ARG A 1 148 ? 19.252 -2.389 -12.621 1.00 86.38 148 ARG A O 1
ATOM 1133 N N . TRP A 1 149 ? 21.244 -1.369 -12.667 1.00 81.25 149 TRP A N 1
ATOM 1134 C CA . TRP A 1 149 ? 21.413 -1.459 -14.110 1.00 81.25 149 TRP A CA 1
ATOM 1135 C C . TRP A 1 149 ? 22.396 -2.575 -14.395 1.00 81.25 149 TRP A C 1
ATOM 1137 O O . TRP A 1 149 ? 23.560 -2.486 -14.005 1.00 81.25 149 TRP A O 1
ATOM 1147 N N . GLU A 1 150 ? 21.935 -3.616 -15.073 1.00 78.25 150 GLU A N 1
ATOM 1148 C CA . GLU A 1 150 ? 22.824 -4.653 -15.564 1.00 78.25 150 GLU A CA 1
ATOM 1149 C C . GLU A 1 150 ? 23.325 -4.216 -16.938 1.00 78.25 150 GLU A C 1
ATOM 1151 O O . GLU A 1 150 ? 22.588 -4.148 -17.927 1.00 78.25 150 GLU A O 1
ATOM 1156 N N . ASN A 1 151 ? 24.609 -3.865 -16.996 1.00 72.75 151 ASN A N 1
ATOM 1157 C CA . ASN A 1 151 ? 25.292 -3.794 -18.273 1.00 72.75 151 ASN A CA 1
ATOM 1158 C C . ASN A 1 151 ? 25.431 -5.238 -18.745 1.00 72.75 151 ASN A C 1
ATOM 1160 O O . ASN A 1 151 ? 26.123 -6.021 -18.098 1.00 72.75 151 ASN A O 1
ATOM 1164 N N . ARG A 1 152 ? 24.799 -5.590 -19.868 1.00 60.88 152 ARG A N 1
ATOM 1165 C CA . ARG A 1 152 ? 25.177 -6.795 -20.608 1.00 60.88 152 ARG A CA 1
ATOM 1166 C C . ARG A 1 152 ? 26.608 -6.585 -21.097 1.00 60.88 152 ARG A C 1
ATOM 1168 O O . ARG A 1 152 ? 26.823 -6.090 -22.199 1.00 60.88 152 ARG A O 1
ATOM 1175 N N . SER A 1 153 ? 27.589 -6.872 -20.248 1.00 53.00 153 SER A N 1
ATOM 1176 C CA . SER A 1 153 ? 28.953 -7.088 -20.694 1.00 53.00 153 SER A CA 1
ATOM 1177 C C . SER A 1 153 ? 28.885 -8.277 -21.635 1.00 53.00 153 SER A C 1
ATOM 1179 O O . SER A 1 153 ? 28.488 -9.367 -21.224 1.00 53.00 153 SER A O 1
ATOM 1181 N N . SER A 1 154 ? 29.168 -8.022 -22.910 1.00 54.03 154 SER A N 1
ATOM 1182 C CA . SER A 1 154 ? 29.345 -9.025 -23.949 1.00 54.03 154 SER A CA 1
ATOM 1183 C C . SER A 1 154 ? 30.122 -10.201 -23.368 1.00 54.03 154 SER A C 1
ATOM 1185 O O . SER A 1 154 ? 31.293 -10.051 -23.029 1.00 54.03 154 SER A O 1
ATOM 1187 N N . GLY A 1 155 ? 29.435 -11.325 -23.170 1.00 48.81 155 GLY A N 1
ATOM 1188 C CA . GLY A 1 155 ? 30.034 -12.521 -22.605 1.00 48.81 155 GLY A CA 1
ATOM 1189 C C . GLY A 1 155 ? 31.215 -12.992 -23.448 1.00 48.81 155 GLY A C 1
ATOM 1190 O O . GLY A 1 155 ? 31.180 -12.943 -24.680 1.00 48.81 155 GLY A O 1
ATOM 1191 N N . ASP A 1 156 ? 32.241 -13.441 -22.735 1.00 51.94 156 ASP A N 1
ATOM 1192 C CA . ASP A 1 156 ? 33.428 -14.151 -23.191 1.00 51.94 156 ASP A CA 1
ATOM 1193 C C . ASP A 1 156 ? 33.095 -15.305 -24.150 1.00 51.94 156 ASP A C 1
ATOM 1195 O O . ASP A 1 156 ? 32.847 -16.435 -23.736 1.00 51.94 156 ASP A O 1
ATOM 1199 N N . GLY A 1 157 ? 33.104 -15.026 -25.454 1.00 53.09 157 GLY A N 1
ATOM 1200 C CA . GLY A 1 157 ? 32.814 -16.031 -26.480 1.00 53.09 157 GLY A CA 1
ATOM 1201 C C . GLY A 1 157 ? 33.417 -15.754 -27.855 1.00 53.09 157 GLY A C 1
ATOM 1202 O O . GLY A 1 157 ? 32.917 -16.278 -28.843 1.00 53.09 157 GLY A O 1
ATOM 1203 N N . ALA A 1 158 ? 34.464 -14.928 -27.961 1.00 49.28 158 ALA A N 1
ATOM 1204 C CA . ALA A 1 158 ? 35.107 -14.638 -29.247 1.00 49.28 158 ALA A CA 1
ATOM 1205 C C . ALA A 1 158 ? 36.638 -14.528 -29.137 1.00 49.28 158 ALA A C 1
ATOM 1207 O O . ALA A 1 158 ? 37.237 -13.518 -29.498 1.00 49.28 158 ALA A O 1
ATOM 1208 N N . LYS A 1 159 ? 37.298 -15.596 -28.674 1.00 51.78 159 LYS A N 1
ATOM 1209 C CA . LYS A 1 159 ? 38.688 -15.868 -29.072 1.00 51.78 159 LYS A CA 1
ATOM 1210 C C . LYS A 1 159 ? 38.654 -16.669 -30.372 1.00 51.78 159 LYS A C 1
ATOM 1212 O O . LYS A 1 159 ? 38.601 -17.890 -30.317 1.00 51.78 159 LYS A O 1
ATOM 1217 N N . ASN A 1 160 ? 38.599 -15.951 -31.497 1.00 52.19 160 ASN A N 1
ATOM 1218 C CA . ASN A 1 160 ? 39.071 -16.318 -32.845 1.00 52.19 160 ASN A CA 1
ATOM 1219 C C . ASN A 1 160 ? 38.132 -15.780 -33.930 1.00 52.19 160 ASN A C 1
ATOM 1221 O O . ASN A 1 160 ? 37.228 -16.476 -34.373 1.00 52.19 160 ASN A O 1
ATOM 1225 N N . ALA A 1 161 ? 38.393 -14.563 -34.403 1.00 43.06 161 ALA A N 1
ATOM 1226 C CA . ALA A 1 161 ? 38.349 -14.251 -35.830 1.00 43.06 161 ALA A CA 1
ATOM 1227 C C . ALA A 1 161 ? 38.999 -12.885 -36.066 1.00 43.06 161 ALA A C 1
ATOM 1229 O O . ALA A 1 161 ? 38.740 -11.908 -35.368 1.00 43.06 161 ALA A O 1
ATOM 1230 N N . SER A 1 162 ? 39.888 -12.874 -37.044 1.00 48.00 162 SER A N 1
ATOM 1231 C CA . SER A 1 162 ? 40.744 -11.788 -37.488 1.00 48.00 162 SER A CA 1
ATOM 1232 C C . SER A 1 162 ? 40.012 -10.498 -37.868 1.00 48.00 162 SER A C 1
ATOM 1234 O O . SER A 1 162 ? 38.955 -10.510 -38.493 1.00 48.00 162 SER A O 1
ATOM 1236 N N . ALA A 1 163 ? 40.687 -9.398 -37.541 1.00 50.66 163 ALA A N 1
ATOM 1237 C CA . ALA A 1 163 ? 40.561 -8.030 -38.029 1.00 50.66 163 ALA A CA 1
ATOM 1238 C C . ALA A 1 163 ? 39.758 -7.798 -39.329 1.00 50.66 163 ALA A C 1
ATOM 1240 O O . ALA A 1 163 ? 40.148 -8.227 -40.412 1.00 50.66 163 ALA A O 1
ATOM 1241 N N . SER A 1 164 ? 38.731 -6.950 -39.226 1.00 45.53 164 SER A N 1
ATOM 1242 C CA . SER A 1 164 ? 38.355 -5.990 -40.274 1.00 45.53 164 SER A CA 1
ATOM 1243 C C . SER A 1 164 ? 37.949 -4.661 -39.605 1.00 45.53 164 SER A C 1
ATOM 1245 O O . SER A 1 164 ? 37.155 -4.684 -38.661 1.00 45.53 164 SER A O 1
ATOM 1247 N N . PRO A 1 165 ? 38.512 -3.499 -40.000 1.00 50.94 165 PRO A N 1
ATOM 1248 C CA . PRO A 1 165 ? 38.273 -2.230 -39.324 1.00 50.94 165 PRO A CA 1
ATOM 1249 C C . PRO A 1 165 ? 37.303 -1.357 -40.127 1.00 50.94 165 PRO A C 1
ATOM 1251 O O . PRO A 1 165 ? 37.692 -0.311 -40.626 1.00 50.94 165 PRO A O 1
ATOM 1254 N N . THR A 1 166 ? 36.039 -1.747 -40.269 1.00 52.53 166 THR A N 1
ATOM 1255 C CA . THR A 1 166 ? 35.025 -0.841 -40.836 1.00 52.53 166 THR A CA 1
ATOM 1256 C C . THR A 1 166 ? 33.617 -1.253 -40.412 1.00 52.53 166 THR A C 1
ATOM 1258 O O . THR A 1 166 ? 33.204 -2.389 -40.594 1.00 52.53 166 THR A O 1
ATOM 1261 N N . ALA A 1 167 ? 32.874 -0.271 -39.890 1.00 50.97 167 ALA A N 1
ATOM 1262 C CA . ALA A 1 167 ? 31.469 -0.304 -39.466 1.00 50.97 167 ALA A CA 1
ATOM 1263 C C . ALA A 1 167 ? 31.155 -0.925 -38.087 1.00 50.97 167 ALA A C 1
ATOM 1265 O O . ALA A 1 167 ? 31.101 -2.138 -37.924 1.00 50.97 167 ALA A O 1
ATOM 1266 N N . LYS A 1 168 ? 30.818 -0.053 -37.117 1.00 46.88 168 LYS A N 1
ATOM 1267 C CA . LYS A 1 168 ? 29.631 -0.175 -36.234 1.00 46.88 168 LYS A CA 1
ATOM 1268 C C . LYS A 1 168 ? 29.499 1.045 -35.309 1.00 46.88 168 LYS A C 1
ATOM 1270 O O . LYS A 1 168 ? 29.780 1.006 -34.117 1.00 46.88 168 LYS A O 1
ATOM 1275 N N . ARG A 1 169 ? 29.015 2.154 -35.874 1.00 49.62 169 AR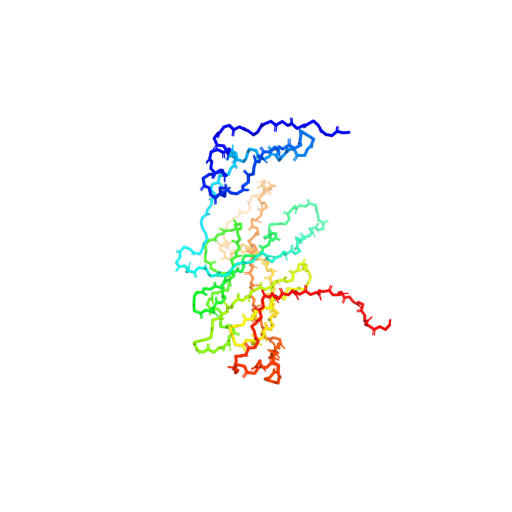G A N 1
ATOM 1276 C CA . ARG A 1 169 ? 28.257 3.162 -35.118 1.00 49.62 169 ARG A CA 1
ATOM 1277 C C . ARG A 1 169 ? 26.846 2.593 -34.918 1.00 49.62 169 ARG A C 1
ATOM 1279 O O . ARG A 1 169 ? 26.206 2.262 -35.908 1.00 49.62 169 ARG A O 1
ATOM 1286 N N . GLY A 1 170 ? 26.363 2.502 -33.676 1.00 46.47 170 GLY A N 1
ATOM 1287 C CA . GLY A 1 170 ? 24.917 2.587 -33.417 1.00 46.47 170 GLY A CA 1
ATOM 1288 C C . GLY A 1 170 ? 24.194 1.430 -32.720 1.00 46.47 170 GLY A C 1
ATOM 1289 O O . GLY A 1 170 ? 22.983 1.531 -32.577 1.00 46.47 170 GLY A O 1
ATOM 1290 N N . ALA A 1 171 ? 24.853 0.376 -32.234 1.00 46.78 171 ALA A N 1
AT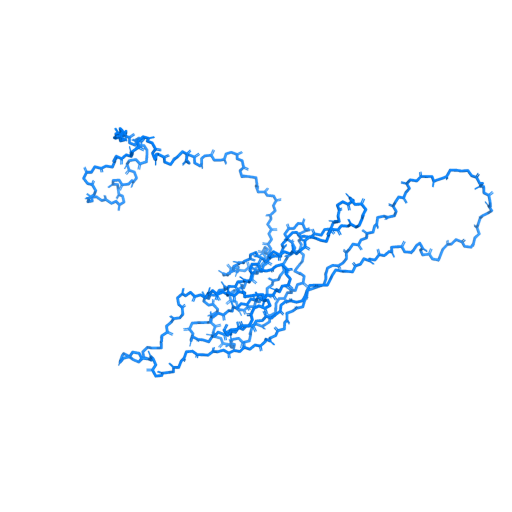OM 1291 C CA . ALA A 1 171 ? 24.178 -0.582 -31.349 1.00 46.78 171 ALA A CA 1
ATOM 1292 C C . ALA A 1 171 ? 24.375 -0.154 -29.888 1.00 46.78 171 ALA A C 1
ATOM 1294 O O . ALA A 1 171 ? 25.271 -0.642 -29.203 1.00 46.78 171 ALA A O 1
ATOM 1295 N N . ALA A 1 172 ? 23.570 0.806 -29.421 1.00 55.56 172 ALA A N 1
ATOM 1296 C CA . ALA A 1 172 ? 23.446 1.080 -27.994 1.00 55.56 172 ALA A CA 1
ATOM 1297 C C . ALA A 1 172 ? 22.943 -0.207 -27.327 1.00 55.56 172 ALA A C 1
ATOM 1299 O O . ALA A 1 172 ? 21.785 -0.585 -27.497 1.00 55.56 172 ALA A O 1
ATOM 1300 N N . ALA A 1 173 ? 23.838 -0.926 -26.649 1.00 57.53 173 ALA A N 1
ATOM 1301 C CA . ALA A 1 173 ? 23.498 -2.150 -25.943 1.00 57.53 173 ALA A CA 1
ATOM 1302 C C . ALA A 1 173 ? 22.310 -1.868 -25.011 1.00 57.53 173 ALA A C 1
ATOM 1304 O O . ALA A 1 173 ? 22.392 -0.987 -24.153 1.00 57.53 173 ALA A O 1
ATOM 1305 N N . ALA A 1 174 ? 21.198 -2.577 -25.219 1.00 60.38 174 ALA A N 1
ATOM 1306 C CA . ALA A 1 174 ? 20.000 -2.439 -24.403 1.00 60.38 174 ALA A CA 1
ATOM 1307 C C . ALA A 1 174 ? 20.359 -2.756 -22.943 1.00 60.38 174 ALA A C 1
ATOM 1309 O O . ALA A 1 174 ? 20.616 -3.909 -22.591 1.00 60.38 174 ALA A O 1
ATOM 1310 N N . ARG A 1 175 ? 20.439 -1.716 -22.107 1.00 64.50 175 ARG A N 1
ATOM 1311 C CA . ARG A 1 175 ? 20.654 -1.854 -20.664 1.00 64.50 175 ARG A CA 1
ATOM 1312 C C . ARG A 1 175 ? 19.328 -2.288 -20.054 1.00 64.50 175 ARG A C 1
ATOM 1314 O O . ARG A 1 175 ? 18.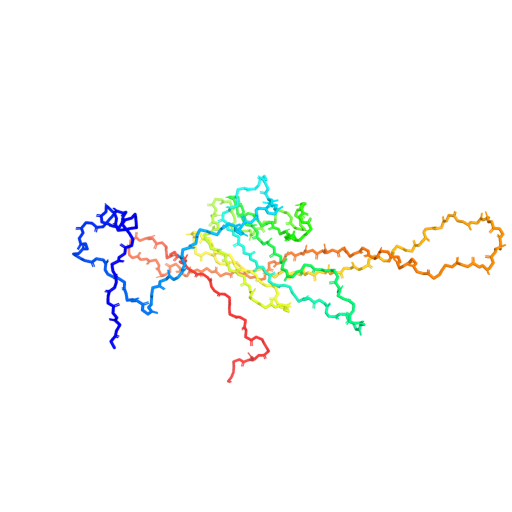333 -1.583 -20.198 1.00 64.50 175 ARG A O 1
ATOM 1321 N N . THR A 1 176 ? 19.309 -3.440 -19.397 1.00 75.19 176 THR A N 1
ATOM 1322 C CA . THR A 1 176 ? 18.141 -3.904 -18.646 1.00 75.19 176 THR A CA 1
ATOM 1323 C C . THR A 1 176 ? 18.264 -3.408 -17.211 1.00 75.19 176 THR A C 1
ATOM 1325 O O . THR A 1 176 ? 19.247 -3.706 -16.527 1.00 75.19 176 THR A O 1
ATOM 1328 N N . SER A 1 177 ? 17.298 -2.611 -16.757 1.00 80.94 177 SER A N 1
ATOM 1329 C CA . SER A 1 177 ? 17.175 -2.251 -15.347 1.00 80.94 177 SER A CA 1
ATOM 1330 C C . SER A 1 177 ? 16.444 -3.370 -14.601 1.00 80.94 177 SER A C 1
ATOM 1332 O O . SER A 1 177 ? 15.466 -3.93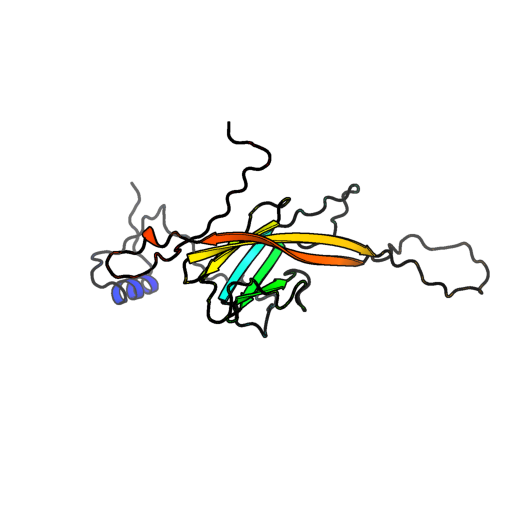2 -15.087 1.00 80.94 177 SER A O 1
ATOM 1334 N N . LYS A 1 178 ? 16.944 -3.713 -13.416 1.00 87.25 178 LYS A N 1
ATOM 1335 C CA . LYS A 1 178 ? 16.320 -4.633 -12.469 1.00 87.25 178 LYS A CA 1
ATOM 1336 C C . LYS A 1 178 ? 15.872 -3.836 -11.253 1.00 87.25 178 LYS A C 1
ATOM 1338 O O . LYS A 1 178 ? 16.684 -3.160 -10.618 1.00 87.25 178 LYS A O 1
ATOM 1343 N N . LEU A 1 179 ? 14.583 -3.911 -10.942 1.00 91.12 179 LEU A N 1
ATOM 1344 C CA . LEU A 1 179 ? 13.987 -3.263 -9.783 1.00 91.12 179 LEU A CA 1
ATOM 1345 C C . LEU A 1 179 ? 13.849 -4.282 -8.650 1.00 91.12 179 LEU A C 1
ATOM 1347 O O . LEU A 1 179 ? 13.226 -5.325 -8.822 1.00 91.12 179 LEU A O 1
ATOM 1351 N N . THR A 1 180 ? 14.449 -3.997 -7.500 1.00 94.12 180 THR A N 1
ATOM 1352 C CA . THR A 1 180 ? 14.308 -4.799 -6.281 1.00 94.12 180 THR A CA 1
ATOM 1353 C C . THR A 1 180 ? 13.548 -3.994 -5.240 1.00 94.12 180 THR A C 1
ATOM 1355 O O . THR A 1 180 ? 13.907 -2.850 -4.959 1.00 94.12 180 THR A O 1
ATOM 1358 N N . VAL A 1 181 ? 12.515 -4.600 -4.661 1.00 96.44 181 VAL A N 1
ATOM 1359 C CA . VAL A 1 181 ? 11.678 -3.996 -3.622 1.00 96.44 181 VAL A CA 1
ATOM 1360 C C . VAL A 1 181 ? 11.793 -4.832 -2.353 1.00 96.44 181 VAL A C 1
ATOM 1362 O O . VAL A 1 181 ? 11.698 -6.054 -2.404 1.00 96.44 181 VAL A O 1
ATOM 1365 N N . THR A 1 182 ? 11.996 -4.181 -1.211 1.00 97.50 182 THR A N 1
ATOM 1366 C CA . THR A 1 182 ? 11.970 -4.832 0.109 1.00 97.50 182 THR A CA 1
ATOM 1367 C C . THR A 1 182 ? 11.094 -4.028 1.055 1.00 97.50 182 THR A C 1
ATOM 1369 O O . THR A 1 182 ? 11.225 -2.805 1.084 1.00 97.50 182 THR A O 1
ATOM 1372 N N . ALA A 1 183 ? 10.258 -4.683 1.854 1.00 97.75 183 ALA A N 1
ATOM 1373 C CA . ALA A 1 183 ? 9.486 -4.041 2.915 1.00 97.75 183 ALA A CA 1
ATOM 1374 C C . ALA A 1 183 ? 10.084 -4.390 4.285 1.00 97.75 183 ALA A C 1
ATOM 1376 O O . ALA A 1 183 ? 10.453 -5.536 4.527 1.00 97.75 183 ALA A O 1
ATOM 1377 N N . ASN A 1 184 ? 10.186 -3.399 5.167 1.00 97.69 184 ASN A N 1
ATOM 1378 C CA . ASN A 1 184 ? 10.691 -3.551 6.526 1.00 97.69 184 ASN A CA 1
ATOM 1379 C C . ASN A 1 184 ? 9.666 -3.009 7.514 1.00 97.69 184 ASN A C 1
ATOM 1381 O O . ASN A 1 184 ? 9.164 -1.902 7.332 1.00 97.69 184 ASN A O 1
ATOM 1385 N N . PHE A 1 185 ? 9.411 -3.753 8.584 1.00 97.62 185 PHE A N 1
ATOM 1386 C CA . PHE A 1 185 ? 8.603 -3.269 9.693 1.00 97.62 185 PHE A CA 1
ATOM 1387 C C . PHE A 1 185 ? 9.352 -2.175 10.460 1.00 97.62 185 PHE A C 1
ATOM 1389 O O . PHE A 1 185 ? 10.498 -2.368 10.864 1.00 97.62 185 PHE A O 1
ATOM 1396 N N . THR A 1 186 ? 8.694 -1.036 10.662 1.00 97.38 186 THR A N 1
ATOM 1397 C CA . THR A 1 186 ? 9.266 0.126 11.354 1.00 97.38 186 THR A CA 1
ATOM 1398 C C . THR A 1 186 ? 8.707 0.267 12.764 1.00 97.38 186 THR A C 1
ATOM 1400 O O . THR A 1 186 ? 9.444 0.592 13.689 1.00 97.38 186 THR A O 1
ATOM 1403 N N . GLY A 1 187 ? 7.406 0.038 12.948 1.00 97.38 187 GLY A N 1
ATOM 1404 C CA . GLY A 1 187 ? 6.772 0.197 14.253 1.00 97.38 187 GLY A CA 1
ATOM 1405 C C . GLY A 1 187 ? 5.286 -0.131 14.251 1.00 97.38 187 GLY A C 1
ATOM 1406 O O . GLY A 1 187 ? 4.660 -0.258 13.197 1.00 97.38 187 GLY A O 1
ATOM 1407 N N . ALA A 1 188 ? 4.725 -0.270 15.449 1.00 97.69 188 ALA A N 1
ATOM 1408 C CA . ALA A 1 188 ? 3.310 -0.532 15.653 1.00 97.69 188 ALA A CA 1
ATOM 1409 C C . ALA A 1 188 ? 2.750 0.335 16.780 1.00 97.69 188 ALA A C 1
ATOM 1411 O O . ALA A 1 188 ? 3.448 0.664 17.738 1.00 97.69 188 ALA A O 1
ATOM 1412 N N . PHE A 1 189 ? 1.473 0.665 16.654 1.00 95.50 189 PHE A N 1
ATOM 1413 C CA . PHE A 1 189 ? 0.698 1.431 17.615 1.00 95.50 189 PHE A CA 1
ATOM 1414 C C . PHE A 1 189 ? -0.636 0.721 17.814 1.00 95.50 189 PHE A C 1
ATOM 1416 O O . PHE A 1 189 ? -1.135 0.079 16.894 1.00 95.50 189 PHE A O 1
ATOM 1423 N N . ALA A 1 190 ? -1.229 0.845 18.990 1.00 94.25 190 ALA A N 1
ATOM 1424 C CA . ALA A 1 190 ? -2.572 0.353 19.251 1.00 94.25 190 ALA A CA 1
ATOM 1425 C C . ALA A 1 190 ? -3.387 1.472 19.889 1.00 94.25 190 ALA A C 1
ATOM 1427 O O . ALA A 1 190 ? -2.844 2.289 20.640 1.00 94.25 190 ALA A O 1
ATOM 1428 N N . LEU A 1 191 ? -4.680 1.519 19.579 1.00 89.88 191 LEU A N 1
ATOM 1429 C CA . LEU A 1 191 ? -5.592 2.368 20.331 1.00 89.88 191 LEU A CA 1
ATOM 1430 C C . LEU A 1 191 ? -5.643 1.880 21.789 1.00 89.88 191 LEU A C 1
ATOM 1432 O O . LEU A 1 191 ? -5.722 0.673 22.019 1.00 89.88 191 LEU A O 1
ATOM 1436 N N . PRO A 1 192 ? -5.573 2.784 22.780 1.00 89.81 192 PRO A N 1
ATOM 1437 C CA . PRO A 1 192 ? -5.639 2.382 24.175 1.00 89.81 192 PRO A CA 1
ATOM 1438 C C . PRO A 1 192 ? -7.017 1.797 24.497 1.00 89.81 192 PRO A C 1
ATOM 1440 O O . PRO A 1 192 ? -8.046 2.361 24.126 1.00 89.81 192 PRO A O 1
ATOM 1443 N N . GLU A 1 193 ? -7.031 0.693 25.242 1.00 87.06 193 GLU A N 1
ATOM 1444 C CA . GLU A 1 193 ? -8.259 -0.005 25.650 1.00 87.06 193 GLU A CA 1
ATOM 1445 C C . GLU A 1 193 ? -9.188 0.876 26.496 1.00 87.06 193 GLU A C 1
ATOM 1447 O O . GLU A 1 193 ? -10.396 0.675 26.505 1.00 87.06 193 GLU A O 1
ATOM 1452 N N . SER A 1 194 ? -8.651 1.909 27.154 1.00 88.00 194 SER A N 1
ATOM 1453 C CA . SER A 1 194 ? -9.438 2.888 27.914 1.00 88.00 194 SER A CA 1
ATOM 1454 C C . SER A 1 194 ? -10.406 3.712 27.060 1.00 88.00 194 SER A C 1
ATOM 1456 O O . SER A 1 194 ? -11.302 4.347 27.609 1.00 88.00 194 SER A O 1
ATOM 1458 N N . LEU A 1 195 ? -10.239 3.716 25.734 1.00 84.38 195 LEU A N 1
ATOM 1459 C CA . LEU A 1 195 ? -11.181 4.326 24.794 1.00 84.38 195 LEU A CA 1
ATOM 1460 C C . LEU A 1 195 ? -12.338 3.393 24.415 1.00 84.38 195 LEU A C 1
ATOM 1462 O O . LEU A 1 195 ? -13.192 3.796 23.623 1.00 84.38 195 LEU A O 1
ATOM 1466 N N . ALA A 1 196 ? -12.373 2.164 24.941 1.00 83.94 196 ALA A N 1
ATOM 1467 C CA . ALA A 1 196 ? -13.527 1.293 24.793 1.00 83.94 196 ALA A CA 1
ATOM 1468 C C . ALA A 1 196 ? -14.767 2.002 25.346 1.00 83.94 196 ALA A C 1
ATOM 1470 O O . ALA A 1 196 ? -14.780 2.519 26.467 1.00 83.94 196 ALA A O 1
ATOM 1471 N N . VAL A 1 197 ? -15.813 2.057 24.528 1.00 79.31 197 VAL A N 1
ATOM 1472 C CA . VAL A 1 197 ? -17.088 2.651 24.934 1.00 79.31 197 VAL A CA 1
ATOM 1473 C C . VAL A 1 197 ? -17.689 1.774 26.038 1.00 79.31 197 VAL A C 1
ATOM 1475 O O . VAL A 1 197 ? -17.387 0.586 26.123 1.00 79.31 197 VAL A O 1
ATOM 1478 N N . ALA A 1 198 ? -18.578 2.322 26.873 1.00 76.06 198 ALA A N 1
ATOM 1479 C CA . ALA A 1 198 ? -19.274 1.567 27.925 1.00 76.06 198 ALA A CA 1
ATOM 1480 C C . ALA A 1 198 ? -19.979 0.280 27.426 1.00 76.06 198 ALA A C 1
ATOM 1482 O O . ALA A 1 198 ? -20.299 -0.590 28.229 1.00 76.06 198 ALA A O 1
ATOM 1483 N N . SER A 1 199 ? -20.196 0.143 26.111 1.00 78.88 199 SER A N 1
ATOM 1484 C CA . SER A 1 199 ? -20.678 -1.072 25.442 1.00 78.88 199 SER A CA 1
ATOM 1485 C C . SER A 1 199 ? -19.663 -2.225 25.383 1.00 78.88 199 SER A C 1
ATOM 1487 O O . SER A 1 199 ? -20.030 -3.316 24.960 1.00 78.88 199 SER A O 1
ATOM 1489 N N . GLY A 1 200 ? -18.403 -2.007 25.770 1.00 80.62 200 GLY A N 1
ATOM 1490 C CA . GLY A 1 200 ? -17.321 -2.990 25.656 1.00 80.62 200 GLY A CA 1
ATOM 1491 C C . GLY A 1 200 ? -16.745 -3.126 24.243 1.00 80.62 200 GLY A C 1
ATOM 1492 O O . GLY A 1 200 ? -15.872 -3.962 24.022 1.00 80.62 200 GLY A O 1
ATOM 1493 N N . GLU A 1 201 ? -17.201 -2.317 23.283 1.00 83.19 201 GLU A N 1
ATOM 1494 C CA . GLU A 1 201 ? -16.638 -2.309 21.933 1.00 83.19 201 GLU A CA 1
ATOM 1495 C C . GLU A 1 201 ? -15.363 -1.462 21.876 1.00 83.19 201 GLU A C 1
ATOM 1497 O O . GLU A 1 201 ? -15.342 -0.301 22.302 1.00 83.19 201 GLU A O 1
ATOM 1502 N N . LEU A 1 202 ? -14.301 -2.041 21.307 1.00 80.69 202 LEU A N 1
ATOM 1503 C CA . LEU A 1 202 ? -13.069 -1.315 21.026 1.00 80.69 202 LEU A CA 1
ATOM 1504 C C . LEU A 1 202 ? -13.304 -0.271 19.921 1.00 80.69 202 LEU A C 1
ATOM 1506 O O . LEU A 1 202 ? -14.013 -0.541 18.943 1.00 80.69 202 LEU A O 1
ATOM 1510 N N . PRO A 1 203 ? -12.694 0.921 20.038 1.00 85.56 203 PRO A N 1
ATOM 1511 C CA . PRO A 1 203 ? -12.776 1.938 19.001 1.00 85.56 203 PRO A CA 1
ATOM 1512 C C . PRO A 1 203 ? -12.192 1.413 17.685 1.00 85.56 203 PRO A C 1
ATOM 1514 O O . PRO A 1 203 ? -11.105 0.838 17.646 1.00 85.56 203 PRO A O 1
ATOM 1517 N N . ARG A 1 204 ? -12.909 1.647 16.582 1.00 89.50 204 ARG A N 1
ATOM 1518 C CA . ARG A 1 204 ? -12.484 1.230 15.240 1.00 89.50 204 ARG A CA 1
ATOM 1519 C C . ARG A 1 204 ? -11.794 2.367 14.502 1.00 89.50 204 ARG A C 1
ATOM 1521 O O . ARG A 1 204 ? -12.261 3.507 14.499 1.00 89.50 204 ARG A O 1
ATOM 1528 N N . ILE A 1 205 ? -10.705 2.043 13.811 1.00 93.69 205 ILE A N 1
ATOM 1529 C CA . ILE A 1 205 ? -9.980 3.010 12.986 1.00 93.69 205 ILE A CA 1
ATOM 1530 C C . ILE A 1 205 ? -10.733 3.218 11.672 1.00 93.69 205 ILE A C 1
ATOM 1532 O O . ILE A 1 205 ? -10.763 2.356 10.795 1.00 93.69 205 ILE A O 1
ATOM 1536 N N . ASN A 1 206 ? -11.318 4.405 11.513 1.00 93.69 206 ASN A N 1
ATOM 1537 C CA . ASN A 1 206 ? -12.086 4.742 10.315 1.00 93.69 206 ASN A CA 1
ATOM 1538 C C . ASN A 1 206 ? -11.228 5.269 9.164 1.00 93.69 206 ASN A C 1
ATOM 1540 O O . ASN A 1 206 ? -11.621 5.126 8.008 1.00 93.69 206 ASN A O 1
ATOM 1544 N N . SER A 1 207 ? -10.061 5.837 9.452 1.00 93.88 207 SER A N 1
ATOM 1545 C CA . SER A 1 207 ? -9.142 6.370 8.448 1.00 93.88 207 SER A CA 1
ATOM 1546 C C . SER A 1 207 ? -7.720 6.414 8.990 1.00 93.88 207 SER A C 1
ATOM 1548 O O . SER A 1 207 ? -7.520 6.710 10.166 1.00 93.88 207 SER A O 1
ATOM 1550 N N . VAL A 1 208 ? -6.742 6.191 8.115 1.00 94.62 208 VAL A N 1
ATOM 1551 C CA . VAL A 1 208 ? -5.317 6.384 8.401 1.00 94.62 208 VAL A CA 1
ATOM 1552 C C . VAL A 1 208 ? -4.771 7.351 7.359 1.00 94.62 208 VAL A C 1
ATOM 1554 O O . VAL A 1 208 ? -5.061 7.207 6.173 1.00 94.62 208 VAL A O 1
ATOM 1557 N N . LEU A 1 209 ? -3.994 8.337 7.797 1.00 94.69 209 LEU A N 1
ATOM 1558 C CA . LEU A 1 209 ? -3.302 9.281 6.926 1.00 94.69 209 LEU A CA 1
ATOM 1559 C C . LEU A 1 209 ? -1.842 9.353 7.357 1.00 94.69 209 LEU A C 1
ATOM 1561 O O . LEU A 1 209 ? -1.553 9.505 8.543 1.00 94.69 209 LEU A O 1
ATOM 1565 N N . ILE A 1 210 ? -0.931 9.275 6.390 1.00 93.31 210 ILE A N 1
ATOM 1566 C CA . ILE A 1 210 ? 0.491 9.497 6.640 1.00 93.31 210 ILE A CA 1
ATOM 1567 C C . ILE A 1 210 ? 0.818 10.941 6.279 1.00 93.31 210 ILE A C 1
ATOM 1569 O O . ILE A 1 210 ? 0.586 11.374 5.152 1.00 93.31 210 ILE A O 1
ATOM 1573 N N . VAL A 1 211 ? 1.369 11.676 7.242 1.00 90.44 211 VAL A N 1
ATOM 1574 C CA . VAL A 1 211 ? 1.830 13.054 7.054 1.00 90.44 211 VAL A CA 1
ATOM 1575 C C . VAL A 1 211 ? 3.354 13.053 7.102 1.00 90.44 211 VAL A C 1
ATOM 1577 O O . VAL A 1 211 ? 3.940 12.961 8.179 1.00 90.44 211 VAL A O 1
ATOM 1580 N N . ASP A 1 212 ? 3.990 13.144 5.933 1.00 83.44 212 ASP A N 1
ATOM 1581 C CA . ASP A 1 212 ? 5.432 13.384 5.827 1.00 83.44 212 ASP A CA 1
ATOM 1582 C C . ASP A 1 212 ? 5.706 14.879 6.045 1.00 83.44 212 ASP A C 1
ATOM 1584 O O . ASP A 1 212 ? 5.061 15.737 5.438 1.00 83.44 212 ASP A O 1
ATOM 1588 N N . ARG A 1 213 ? 6.639 15.196 6.943 1.00 81.44 213 ARG A N 1
ATOM 1589 C CA . ARG A 1 213 ? 7.035 16.574 7.274 1.00 81.44 213 ARG A CA 1
ATOM 1590 C C . ARG A 1 213 ? 8.397 16.959 6.691 1.00 81.44 213 ARG A C 1
ATOM 1592 O O . ARG A 1 213 ? 8.855 18.080 6.923 1.00 81.44 213 ARG A O 1
ATOM 1599 N N . GLY A 1 214 ? 9.024 16.069 5.921 1.00 75.75 214 GLY A N 1
ATOM 1600 C CA . GLY A 1 214 ? 10.377 16.261 5.411 1.00 75.75 214 GLY A CA 1
ATOM 1601 C C . GLY A 1 214 ? 11.384 16.441 6.549 1.00 75.75 214 GLY A C 1
ATOM 1602 O O . GLY A 1 214 ? 11.287 15.794 7.587 1.00 75.75 214 GLY A O 1
ATOM 1603 N N . GLU A 1 215 ? 12.338 17.354 6.365 1.00 74.69 215 GLU A N 1
ATOM 1604 C CA . GLU A 1 215 ? 13.427 17.617 7.322 1.00 74.69 215 GLU A CA 1
ATOM 1605 C C . GLU A 1 215 ? 13.050 18.577 8.469 1.00 74.69 215 GLU A C 1
ATOM 1607 O O . GLU A 1 215 ? 13.892 18.898 9.307 1.00 74.69 215 GLU A O 1
ATOM 1612 N N . LYS A 1 216 ? 11.807 19.074 8.536 1.00 63.50 216 LYS A N 1
ATOM 1613 C CA . LYS A 1 216 ? 11.424 20.048 9.570 1.00 63.50 216 LYS A CA 1
ATOM 1614 C C . LYS A 1 216 ? 11.154 19.358 10.910 1.00 63.50 216 LYS A C 1
ATOM 1616 O O . LYS A 1 216 ? 10.159 18.650 11.066 1.00 63.50 216 LYS A O 1
ATOM 1621 N N . THR A 1 217 ? 12.013 19.619 11.892 1.00 52.16 217 THR A N 1
ATOM 1622 C CA . THR A 1 217 ? 11.783 19.297 13.307 1.00 52.16 217 THR A CA 1
ATOM 1623 C C . THR A 1 217 ? 10.697 20.197 13.907 1.00 52.16 217 THR A C 1
ATOM 1625 O O . THR A 1 217 ? 10.525 21.344 13.499 1.00 52.16 217 THR A O 1
ATOM 1628 N N . TYR A 1 218 ? 9.928 19.668 14.864 1.00 54.47 218 TYR A N 1
ATOM 1629 C CA . TYR A 1 218 ? 8.981 20.461 15.649 1.00 54.47 218 TYR A CA 1
ATOM 1630 C C . TYR A 1 218 ? 9.751 21.284 16.681 1.00 54.47 218 TYR A C 1
ATOM 1632 O O . TYR A 1 218 ? 10.131 20.716 17.700 1.00 54.47 218 TYR A O 1
ATOM 1640 N N . PHE A 1 219 ? 9.939 22.578 16.433 1.00 49.25 219 PHE A N 1
ATOM 1641 C CA . PHE A 1 219 ? 10.163 23.590 17.468 1.00 49.25 219 PHE A CA 1
ATOM 1642 C C . PHE A 1 219 ? 9.526 24.905 17.025 1.00 49.25 219 PHE A C 1
ATOM 1644 O O . PHE A 1 219 ? 9.727 25.282 15.847 1.00 49.25 219 PHE A O 1
#

pLDDT: mean 80.08, std 17.23, range [43.06, 98.38]

Secondary structure (DSSP, 8-state):
-PPEEEPPHHHHHHHHHH-TT-S--EEETTS--------TT--------TT---SEEEEEE------TTS------SEEEEEE-TTSEEEEE-TTT-SS-SEEEEE----TT--EEEEEE---SS--EEEEEETTSEEEEEEEEEEEEEE-----S------------------PEEEEEEEEEEEEEEE--GGG--TTSPPPP---------TT----